Protein 1S3Z (pdb70)

Sequence (292 aa):
SHMDIRQMNKTHLEHWRGLRKQLWPGHPDDAHLADGEEILQADHLASFIAMADGVAIGFADASIRHDYVNGCDSSPVVFLEGIFVLPSFRQRGVAKQLIAAVQRWGTNKGCREMASDTSPENTISQKVHQALGFEETERVIFYRKRCMDIRQMNKTHLEHWRGLRKQLWPGHPDDAHLADGEEILQADHLASFIAMADGVAIGFADASIRHDYVNGCDSSPVVFLEGIFVLPSFRQRGVAKQLIAAVQRWGTNKGCREMASDTSPENTISQKVHQALGFEETERVIFYRKRC

Organism: Salmonella enteritidis (NCBI:txid149539)

CATH classification: 3.40.630.30

Solvent-accessible surface area: 15128 Å² total; per-residue (Å²): 120,141,32,49,33,102,99,10,72,131,107,19,1,107,67,0,50,38,6,19,74,95,48,86,103,81,67,85,96,116,26,1,89,58,33,0,74,106,18,52,170,39,94,72,49,2,1,9,0,0,15,14,124,59,84,15,8,0,0,0,7,2,6,6,10,111,18,106,4,4,18,12,124,24,65,27,2,0,1,5,45,10,44,24,13,40,89,92,56,116,190,156,36,6,21,131,80,0,6,45,3,0,46,144,26,0,60,119,95,48,6,148,5,0,0,3,32,15,42,50,154,71,77,119,20,26,129,52,7,93,86,30,41,3,125,69,52,56,100,11,0,2,1,38,54,164,57,112,64,42,111,97,10,63,161,108,16,32,120,101,0,42,29,7,20,70,96,47,82,112,76,66,82,88,109,24,0,104,58,26,1,128,97,17,71,154,22,117,77,30,2,2,12,0,0,18,20,147,51,76,9,4,0,0,0,6,3,6,6,8,112,35,108,5,7,22,15,122,38,73,34,2,0,1,5,45,12,40,25,13,44,87,103,57,112,188,180,34,5,24,134,83,0,7,31,7,0,34,136,25,0,64,134,76,49,5,184,3,0,0,2,33,15,45,56,151,68,80,126,19,29,132,51,9,95,86,34,44,4,134,73,47,62,110,10,0,2,1,31,60,169,67

InterPro domains:
  IPR000182 GNAT domain [PF00583] (16-132)
  IPR000182 GNAT domain [PS51186] (1-145)
  IPR016181 Acyl-CoA N-acyltransferase [SSF55729] (1-142)
  IPR024170 Aminoglycoside N6-acetyltransferase [PIRSF000452] (2-144)
  IPR050832 Bacterial Acetyltransferase [PTHR43877] (2-138)

B-factor: mean 22.25, std 10.42, range [4.53, 83.53]

Secondary structure (DSSP, 8-state):
--EEEEE--GGGHHHHHHHHHHHSTTS-HHHHHHHHHHHHH-SSEEEEEEEETTEEEEEEEEEEE-S--TT-SSSSEEEEEEEEE-GGG-SSSHHHHHHHHHHHHHHHTT-SEEEEEE-TT-HHHHHHHHHTT-EEEEEEEEEEEE-/-EEEE--GGGHHHHHHHHHHH-TTS-HHHHHHHHHHHHH-TTEEEEEEEETTEEEEEEEEEEE-S--TT--SSSEEEEEEEEE-GGG-SSSHHHHHHHHHHHHHHHTT-SEEEEEE-TT-HHHHHHHHHTT-EEEEEEEEEEEE-

Radius of gyration: 20.78 Å; Cα contacts (8 Å, |Δi|>4): 557; chains: 2; bounding box: 46×48×54 Å

Structure (mmCIF, N/CA/C/O backbone):
data_1S3Z
#
_entry.id   1S3Z
#
_cell.length_a   84.989
_cell.length_b   44.688
_cell.length_c   87.974
_cell.angle_alpha   90.00
_cell.angle_beta   93.86
_cell.angle_gamma   90.00
#
_symmetry.space_group_name_H-M   'C 1 2 1'
#
loop_
_entity.id
_entity.type
_entity.pdbx_description
1 polymer "aminoglycoside 6'-N-acetyltransferase"
2 non-polymer 'NICKEL (II) ION'
3 non-polymer 'SULFATE ION'
4 non-polymer 'COENZYME A'
5 non-polymer RIBOSTAMYCIN
6 water water
#
loop_
_atom_site.group_PDB
_atom_site.id
_atom_site.type_symbol
_atom_site.label_atom_id
_atom_site.label_alt_id
_atom_site.label_comp_id
_atom_site.label_asym_id
_atom_site.label_entity_id
_atom_site.label_s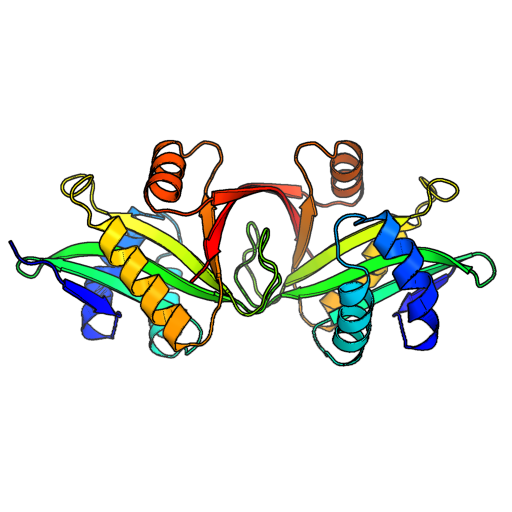eq_id
_atom_site.pdbx_PDB_ins_code
_atom_site.Cartn_x
_atom_site.Cartn_y
_atom_site.Cartn_z
_atom_site.occupancy
_atom_site.B_iso_or_equiv
_atom_site.auth_seq_id
_atom_site.auth_comp_id
_atom_site.auth_asym_id
_atom_site.auth_atom_id
_atom_site.pdbx_PDB_model_num
ATOM 1 N N . SER A 1 19 ? 7.204 -26.686 -2.167 1.00 28.45 -1 SER A N 1
ATOM 2 C CA . SER A 1 19 ? 7.162 -25.689 -3.276 1.00 26.62 -1 SER A CA 1
ATOM 3 C C . SER A 1 19 ? 8.332 -24.731 -3.061 1.00 23.85 -1 SER A C 1
ATOM 4 O O . SER A 1 19 ? 8.706 -24.454 -1.915 1.00 25.34 -1 SER A O 1
ATOM 7 N N . HIS A 1 20 ? 8.879 -24.206 -4.157 1.00 20.79 0 HIS A N 1
ATOM 8 C CA . HIS A 1 20 ? 10.073 -23.351 -4.122 1.00 15.30 0 HIS A CA 1
ATOM 9 C C . HIS A 1 20 ? 9.869 -21.955 -3.496 1.00 14.90 0 HIS A C 1
ATOM 10 O O . HIS A 1 20 ? 8.952 -21.203 -3.863 1.00 13.57 0 HIS A O 1
ATOM 17 N N . MET A 1 21 ? 10.732 -21.575 -2.579 1.00 13.60 1 MET A N 1
ATOM 18 C CA . MET A 1 21 ? 10.577 -20.246 -1.994 1.00 14.20 1 MET A CA 1
ATOM 19 C C . MET A 1 21 ? 11.765 -19.375 -2.396 1.00 15.41 1 MET A C 1
ATOM 20 O O . MET A 1 21 ? 12.887 -19.889 -2.570 1.00 15.14 1 MET A O 1
ATOM 25 N N . ASP A 1 22 ? 11.503 -18.091 -2.611 1.00 12.47 2 ASP A N 1
ATOM 26 C CA . ASP A 1 22 ? 12.534 -17.132 -2.865 1.00 12.53 2 ASP A CA 1
ATOM 27 C C . ASP A 1 22 ? 12.501 -15.994 -1.821 1.00 13.91 2 ASP A C 1
ATOM 28 O O . ASP A 1 22 ? 11.417 -15.602 -1.372 1.00 12.08 2 ASP A O 1
ATOM 33 N N . ILE A 1 23 ? 13.694 -15.516 -1.427 1.00 12.45 3 ILE A N 1
ATOM 34 C CA . ILE A 1 23 ? 13.816 -14.359 -0.563 1.00 12.18 3 ILE A CA 1
ATOM 35 C C . ILE A 1 23 ? 14.203 -13.213 -1.560 1.00 14.03 3 ILE A C 1
ATOM 36 O O . ILE A 1 23 ? 15.281 -13.226 -2.153 1.00 15.20 3 ILE A O 1
ATOM 41 N N . ARG A 1 24 ? 13.340 -12.229 -1.749 1.00 13.63 4 ARG A N 1
ATOM 42 C CA . ARG A 1 24 ? 13.634 -11.142 -2.660 1.00 17.70 4 ARG A CA 1
ATOM 43 C C . ARG A 1 24 ? 13.939 -9.881 -1.838 1.00 18.29 4 ARG A C 1
ATOM 44 O O . ARG A 1 24 ? 13.250 -9.570 -0.847 1.00 15.77 4 ARG A O 1
ATOM 52 N N . GLN A 1 25 ? 14.972 -9.155 -2.233 1.00 17.90 5 GLN A N 1
ATOM 53 C CA . GLN A 1 25 ? 15.260 -7.936 -1.513 1.00 17.37 5 GLN A CA 1
ATOM 54 C C . GLN A 1 25 ? 14.117 -7.061 -1.978 1.00 17.53 5 GLN A C 1
ATOM 55 O O . GLN A 1 25 ? 13.710 -7.064 -3.154 1.00 18.06 5 GLN A O 1
ATOM 61 N N . MET A 1 26 ? 13.539 -6.331 -1.056 1.00 16.10 6 MET A N 1
ATOM 62 C CA . MET A 1 26 ? 12.387 -5.552 -1.436 1.00 18.22 6 MET A CA 1
ATOM 63 C C . MET A 1 26 ? 12.630 -4.384 -2.379 1.00 19.68 6 MET A C 1
ATOM 64 O O . MET A 1 26 ? 13.498 -3.554 -2.117 1.00 19.27 6 MET A O 1
ATOM 69 N N . ASN A 1 27 ? 11.886 -4.329 -3.480 1.00 20.31 7 ASN A N 1
ATOM 70 C CA . ASN A 1 27 ? 11.992 -3.165 -4.346 1.00 22.46 7 ASN A CA 1
ATOM 71 C C . ASN A 1 27 ? 10.525 -2.689 -4.477 1.00 22.49 7 ASN A C 1
ATOM 72 O O . ASN A 1 27 ? 9.616 -3.275 -3.864 1.00 20.01 7 ASN A O 1
ATOM 77 N N . LYS A 1 28 ? 10.310 -1.621 -5.234 1.00 21.93 8 LYS A N 1
ATOM 78 C CA . LYS A 1 28 ? 9.000 -1.049 -5.407 1.00 23.70 8 LYS A CA 1
ATOM 79 C C . LYS A 1 28 ? 7.928 -2.098 -5.715 1.00 22.71 8 LYS A C 1
ATOM 80 O O . LYS A 1 28 ? 6.812 -2.003 -5.235 1.00 20.88 8 LYS A O 1
ATOM 86 N N . THR A 1 29 ? 8.260 -3.106 -6.509 1.00 22.57 9 THR A N 1
ATOM 87 C CA . THR A 1 29 ? 7.257 -4.086 -6.829 1.00 23.49 9 THR A CA 1
ATOM 88 C C . THR A 1 29 ? 6.757 -4.923 -5.629 1.00 22.18 9 THR A C 1
ATOM 89 O O . THR A 1 29 ? 5.690 -5.537 -5.706 1.00 22.36 9 THR A O 1
ATOM 93 N N . HIS A 1 30 ? 7.495 -4.948 -4.532 1.00 18.68 10 HIS A N 1
ATOM 94 C CA . HIS A 1 30 ? 7.048 -5.734 -3.389 1.00 18.38 10 HIS A CA 1
ATOM 95 C C . HIS A 1 30 ? 6.536 -4.891 -2.257 1.00 16.26 10 HIS A C 1
ATOM 96 O O . HIS A 1 30 ? 6.275 -5.446 -1.171 1.00 13.05 10 HIS A O 1
ATOM 103 N N . LEU A 1 31 ? 6.434 -3.566 -2.452 1.00 14.84 11 LEU A N 1
ATOM 104 C CA . LEU A 1 31 ? 5.961 -2.713 -1.346 1.00 15.06 11 LEU A CA 1
ATOM 105 C C . LEU A 1 31 ? 4.657 -3.129 -0.677 1.00 15.68 11 LEU A C 1
ATOM 106 O O . LEU A 1 31 ? 4.540 -3.026 0.561 1.00 14.48 11 LEU A O 1
ATOM 111 N N . GLU A 1 32 ? 3.649 -3.503 -1.480 1.00 13.39 12 GLU A N 1
ATOM 112 C CA . GLU A 1 32 ? 2.369 -3.927 -0.880 1.00 14.74 12 GLU A CA 1
ATOM 113 C C . GLU A 1 32 ? 2.532 -5.278 -0.165 1.00 13.70 12 GLU A C 1
ATOM 114 O O . GLU A 1 32 ? 1.918 -5.481 0.867 1.00 14.75 12 GLU A O 1
ATOM 120 N N . HIS A 1 33 ? 3.305 -6.202 -0.721 1.00 11.25 13 HIS A N 1
ATOM 121 C CA . HIS A 1 33 ? 3.508 -7.445 0.011 1.00 12.69 13 HIS A CA 1
ATOM 122 C C . HIS A 1 33 ? 4.122 -7.118 1.375 1.00 12.31 13 HIS A C 1
ATOM 123 O O . HIS A 1 33 ? 3.711 -7.653 2.399 1.00 11.33 13 HIS A O 1
ATOM 130 N N . TRP A 1 34 ? 5.143 -6.253 1.375 1.00 12.57 14 TRP A N 1
ATOM 131 C CA . TRP A 1 34 ? 5.865 -5.885 2.621 1.00 11.54 14 TRP A CA 1
ATOM 132 C C . TRP A 1 34 ? 4.958 -5.214 3.683 1.00 11.59 14 TRP A C 1
ATOM 133 O O . TRP A 1 34 ? 4.841 -5.665 4.871 1.00 13.32 14 TRP A O 1
ATOM 144 N N . ARG A 1 35 ? 4.301 -4.157 3.266 1.00 11.57 15 ARG A N 1
ATOM 145 C CA . ARG A 1 35 ? 3.430 -3.410 4.166 1.00 13.64 15 ARG A CA 1
ATOM 146 C C . ARG A 1 35 ? 2.314 -4.327 4.747 1.00 12.60 15 ARG A C 1
ATOM 147 O O . ARG A 1 35 ? 1.966 -4.224 5.915 1.00 12.21 15 ARG A O 1
ATOM 155 N N . GLY A 1 36 ? 1.760 -5.198 3.915 1.00 12.33 16 GLY A N 1
ATOM 156 C CA . GLY A 1 36 ? 0.701 -6.100 4.376 1.00 13.32 16 GLY A CA 1
ATOM 157 C C . GLY A 1 36 ? 1.223 -6.989 5.499 1.00 14.04 16 GLY A C 1
ATOM 158 O O . GLY A 1 36 ? 0.504 -7.269 6.474 1.00 13.82 16 GLY A O 1
ATOM 159 N N . LEU A 1 37 ? 2.493 -7.424 5.405 1.00 12.76 17 LEU A N 1
ATOM 160 C CA . LEU A 1 37 ? 3.038 -8.270 6.452 1.00 11.53 17 LEU A CA 1
ATOM 161 C C . LEU A 1 37 ? 3.499 -7.468 7.668 1.00 12.54 17 LEU A C 1
ATOM 162 O O . LEU A 1 37 ? 3.341 -7.879 8.835 1.00 12.04 17 LEU A O 1
ATOM 167 N N . ARG A 1 38 ? 4.106 -6.333 7.391 1.00 12.56 18 ARG A N 1
ATOM 168 C CA . ARG A 1 38 ? 4.636 -5.495 8.452 1.00 13.27 18 ARG A CA 1
ATOM 169 C C . ARG A 1 38 ? 3.556 -5.052 9.452 1.00 15.25 18 ARG A C 1
ATOM 170 O O . ARG A 1 38 ? 3.783 -4.972 10.665 1.00 13.40 18 ARG A O 1
ATOM 178 N N . LYS A 1 39 ? 2.377 -4.757 8.937 1.00 15.86 19 LYS A N 1
ATOM 179 C CA . LYS A 1 39 ? 1.292 -4.349 9.816 1.00 18.21 19 LYS A CA 1
ATOM 180 C C . LYS A 1 39 ? 0.859 -5.517 10.698 1.00 18.48 19 LYS A C 1
ATOM 181 O O . LYS A 1 39 ? 0.238 -5.303 11.752 1.00 19.85 19 LYS A O 1
ATOM 187 N N . GLN A 1 40 ? 1.137 -6.750 10.277 1.00 16.17 20 GLN A N 1
ATOM 188 C CA . GLN A 1 40 ? 0.805 -7.868 11.138 1.00 17.73 20 GLN A CA 1
ATOM 189 C C . GLN A 1 40 ? 1.882 -8.075 12.226 1.00 19.51 20 GLN A C 1
ATOM 190 O O . GLN A 1 40 ? 1.593 -8.586 13.325 1.00 20.63 20 GLN A O 1
ATOM 196 N N . LEU A 1 41 ? 3.133 -7.700 11.955 1.00 18.19 21 LEU A N 1
ATOM 197 C CA . LEU A 1 41 ? 4.166 -7.818 12.987 1.00 17.88 21 LEU A CA 1
ATOM 198 C C . LEU A 1 41 ? 4.039 -6.690 14.029 1.00 19.13 21 LEU A C 1
ATOM 199 O O . LEU A 1 41 ? 4.170 -6.953 15.226 1.00 18.63 21 LEU A O 1
ATOM 204 N N . TRP A 1 42 ? 3.791 -5.463 13.565 1.00 19.44 22 TRP A N 1
ATOM 205 C CA . TRP A 1 42 ? 3.725 -4.265 14.413 1.00 22.15 22 TRP A CA 1
ATOM 206 C C . TRP A 1 42 ? 2.404 -3.504 14.213 1.00 25.42 22 TRP A C 1
ATOM 207 O O . TRP A 1 42 ? 2.374 -2.462 13.562 1.00 26.46 22 TRP A O 1
ATOM 218 N N . PRO A 1 43 ? 1.294 -4.020 14.760 1.00 28.36 23 PRO A N 1
ATOM 219 C CA . PRO A 1 43 ? 0.029 -3.278 14.559 1.00 30.46 23 PRO A CA 1
ATOM 220 C C . PRO A 1 43 ? 0.123 -1.839 15.128 1.00 33.11 23 PRO A C 1
ATOM 221 O O . PRO A 1 43 ? 1.002 -1.515 15.930 1.00 31.36 23 PRO A O 1
ATOM 225 N N . GLY A 1 44 ? -0.767 -0.951 14.720 1.00 36.82 24 GLY A N 1
ATOM 226 C CA . GLY A 1 44 ? -0.669 0.386 15.289 1.00 42.32 24 GLY A CA 1
ATOM 227 C C . GLY A 1 44 ? 0.692 1.099 15.162 1.00 46.17 24 GLY A C 1
ATOM 228 O O . GLY A 1 44 ? 0.957 2.086 15.872 1.00 46.36 24 GLY A O 1
ATOM 229 N N . HIS A 1 45 ? 1.611 0.562 14.354 1.00 48.11 25 HIS A N 1
ATOM 230 C CA . HIS A 1 45 ? 2.819 1.326 14.067 1.00 49.89 25 HIS A CA 1
ATOM 231 C C . HIS A 1 45 ? 1.959 2.132 13.054 1.00 51.42 25 HIS A C 1
ATOM 232 O O . HIS A 1 45 ? 1.213 1.544 12.270 1.00 52.00 25 HIS A O 1
ATOM 239 N N . PRO A 1 46 ? 2.001 3.466 13.087 1.00 53.48 26 PRO A N 1
ATOM 240 C CA . PRO A 1 46 ? 1.163 4.236 12.140 1.00 54.75 26 PRO A CA 1
ATOM 241 C C . PRO A 1 46 ? 1.224 3.915 10.637 1.00 55.43 26 PRO A C 1
ATOM 242 O O . PRO A 1 46 ? 2.289 3.704 10.070 1.00 55.02 26 PRO A O 1
ATOM 246 N N . ASP A 1 47 ? 0.060 3.902 10.003 1.00 55.99 27 ASP A N 1
ATOM 247 C CA . ASP A 1 47 ? -0.035 3.620 8.581 1.00 57.05 27 ASP A CA 1
ATOM 248 C C . ASP A 1 47 ? 0.877 4.543 7.763 1.00 56.92 27 ASP A C 1
ATOM 249 O O . ASP A 1 47 ? 1.604 4.092 6.851 1.00 57.90 27 ASP A O 1
ATOM 254 N N . ASP A 1 48 ? 0.823 5.834 8.068 1.00 55.19 28 ASP A N 1
ATOM 255 C CA . ASP A 1 48 ? 1.660 6.814 7.378 1.00 53.96 28 ASP A CA 1
ATOM 256 C C . ASP A 1 48 ? 3.140 6.471 7.525 1.00 51.48 28 ASP A C 1
ATOM 257 O O . ASP A 1 48 ? 3.960 6.793 6.648 1.00 50.63 28 ASP A O 1
ATOM 262 N N . ALA A 1 49 ? 3.470 5.848 8.655 1.00 48.07 29 ALA A N 1
ATOM 263 C CA . ALA A 1 49 ? 4.842 5.469 8.946 1.00 44.99 29 ALA A CA 1
ATOM 264 C C . ALA A 1 49 ? 5.303 4.365 7.993 1.00 42.34 29 ALA A C 1
ATOM 265 O O . ALA A 1 49 ? 6.383 4.475 7.413 1.00 40.53 29 ALA A O 1
ATOM 267 N N . HIS A 1 50 ? 4.485 3.323 7.809 1.00 39.85 30 HIS A N 1
ATOM 268 C CA . HIS A 1 50 ? 4.856 2.225 6.892 1.00 37.59 30 HIS A CA 1
ATOM 269 C C . HIS A 1 50 ? 5.166 2.778 5.500 1.00 36.41 30 HIS A C 1
ATOM 270 O O . HIS A 1 50 ? 6.147 2.407 4.854 1.00 35.48 30 HIS A O 1
ATOM 277 N N . LEU A 1 51 ? 4.303 3.674 5.045 1.00 35.90 31 LEU A N 1
ATOM 278 C CA . LEU A 1 51 ? 4.446 4.271 3.736 1.00 35.33 31 LEU A CA 1
ATOM 279 C C . LEU A 1 51 ? 5.803 4.984 3.555 1.00 32.60 31 LEU A C 1
ATOM 280 O O . LEU A 1 51 ? 6.540 4.739 2.592 1.00 30.41 31 LEU A O 1
ATOM 285 N N . ALA A 1 52 ? 6.078 5.888 4.484 1.00 31.50 32 ALA A N 1
ATOM 286 C CA . ALA A 1 52 ? 7.315 6.670 4.515 1.00 30.17 32 ALA A CA 1
ATOM 287 C C . ALA A 1 52 ? 8.517 5.698 4.645 1.00 28.41 32 ALA A C 1
ATOM 288 O O . ALA A 1 52 ? 9.484 5.810 3.894 1.00 27.24 32 ALA A O 1
ATOM 290 N N . ASP A 1 53 ? 8.427 4.762 5.601 1.00 26.67 33 ASP A N 1
ATOM 291 C CA . ASP A 1 53 ? 9.462 3.717 5.827 1.00 24.85 33 ASP A CA 1
ATOM 292 C C . ASP A 1 53 ? 9.760 2.946 4.556 1.00 23.20 33 ASP A C 1
ATOM 293 O O . ASP A 1 53 ? 10.912 2.705 4.230 1.00 22.19 33 ASP A O 1
ATOM 298 N N . GLY A 1 54 ? 8.703 2.554 3.841 1.00 21.66 34 GLY A N 1
ATOM 299 C CA . GLY A 1 54 ? 8.901 1.837 2.603 1.00 23.36 34 GLY A CA 1
ATOM 300 C C . GLY A 1 54 ? 9.719 2.677 1.643 1.00 24.56 34 GLY A C 1
ATOM 301 O O . GLY A 1 54 ? 10.678 2.186 1.004 1.00 23.29 34 GLY A O 1
ATOM 302 N N . GLU A 1 55 ? 9.358 3.963 1.540 1.00 26.53 35 GLU A N 1
ATOM 303 C CA . GLU A 1 55 ? 10.057 4.839 0.592 1.00 27.87 35 GLU A CA 1
ATOM 304 C C . GLU A 1 55 ? 11.504 5.077 1.007 1.00 26.28 35 GLU A C 1
ATOM 305 O O . GLU A 1 55 ? 12.425 5.055 0.160 1.00 24.11 35 GLU A O 1
ATOM 311 N N . GLU A 1 56 ? 11.697 5.297 2.309 1.00 24.28 36 GLU A N 1
ATOM 312 C CA . GLU A 1 56 ? 13.021 5.490 2.818 1.00 24.65 36 GLU A CA 1
ATOM 313 C C . GLU A 1 56 ? 13.855 4.257 2.503 1.00 22.63 36 GLU A C 1
ATOM 314 O O . GLU A 1 56 ? 14.978 4.370 1.990 1.00 21.49 36 GLU A O 1
ATOM 320 N N . ILE A 1 57 ? 13.295 3.069 2.753 1.00 21.00 37 ILE A N 1
ATOM 321 C CA . ILE A 1 57 ? 14.080 1.882 2.534 1.00 19.01 37 ILE A CA 1
ATOM 322 C C . ILE A 1 57 ? 14.479 1.725 1.070 1.00 19.24 37 ILE A C 1
ATOM 323 O O . ILE A 1 57 ? 15.627 1.410 0.767 1.00 21.15 37 ILE A O 1
ATOM 328 N N . LEU A 1 58 ? 13.568 2.000 0.167 1.00 17.88 38 LEU A N 1
ATOM 329 C CA . LEU A 1 58 ? 13.868 1.848 -1.245 1.00 22.06 38 LEU A CA 1
ATOM 330 C C . LEU A 1 58 ? 15.013 2.748 -1.713 1.00 24.35 38 LEU A C 1
ATOM 331 O O . LEU A 1 58 ? 15.659 2.445 -2.710 1.00 26.63 38 LEU A O 1
ATOM 336 N N . GLN A 1 59 ? 15.282 3.832 -0.998 1.00 25.13 39 GLN A N 1
ATOM 337 C CA . GLN A 1 59 ? 16.364 4.726 -1.412 1.00 26.32 39 GLN A CA 1
ATOM 338 C C . GLN A 1 59 ? 17.677 4.683 -0.614 1.00 25.16 39 GLN A C 1
ATOM 339 O O . GLN A 1 59 ? 18.674 5.341 -0.977 1.00 23.20 39 GLN A O 1
ATOM 345 N N . ALA A 1 60 ? 17.660 3.892 0.450 1.00 23.67 40 ALA A N 1
ATOM 346 C CA . ALA A 1 60 ? 18.763 3.768 1.386 1.00 20.77 40 ALA A CA 1
ATOM 347 C C . ALA A 1 60 ? 19.909 2.866 0.986 1.00 19.40 40 ALA A C 1
ATOM 348 O O . ALA A 1 60 ? 19.737 1.968 0.179 1.00 17.23 40 ALA A O 1
ATOM 350 N N . ASP A 1 61 ? 21.091 3.120 1.562 1.00 16.45 41 ASP A N 1
ATOM 351 C CA . ASP A 1 61 ? 22.145 2.177 1.332 1.00 16.41 41 ASP A CA 1
ATOM 352 C C . ASP A 1 61 ? 22.434 1.496 2.665 1.00 11.94 41 ASP A C 1
ATOM 353 O O . ASP A 1 61 ? 23.185 0.537 2.681 1.00 14.58 41 ASP A O 1
ATOM 358 N N . HIS A 1 62 ? 21.855 1.992 3.768 1.00 12.07 42 HIS A N 1
ATOM 359 C CA . HIS A 1 62 ? 22.022 1.351 5.085 1.00 11.43 42 HIS A CA 1
ATOM 360 C C . HIS A 1 62 ? 20.750 0.652 5.622 1.00 11.55 42 HIS A C 1
ATOM 361 O O . HIS A 1 62 ? 20.712 0.297 6.806 1.00 9.57 42 HIS A O 1
ATOM 368 N N . LEU A 1 63 ? 19.755 0.503 4.755 1.00 11.51 43 LEU A N 1
ATOM 369 C CA . LEU A 1 63 ? 18.508 -0.196 5.097 1.00 12.05 43 LEU A CA 1
ATOM 370 C C . LEU A 1 63 ? 18.177 -1.138 3.966 1.00 12.09 43 LEU A C 1
ATOM 371 O O . LEU A 1 63 ? 18.358 -0.767 2.801 1.00 10.91 43 LEU A O 1
ATOM 376 N N . ALA A 1 64 ? 17.670 -2.344 4.281 1.00 10.39 44 ALA A N 1
ATOM 377 C CA . ALA A 1 64 ? 17.203 -3.245 3.227 1.00 8.89 44 ALA A CA 1
ATOM 378 C C . ALA A 1 64 ? 16.164 -4.183 3.882 1.00 9.97 44 ALA A C 1
ATOM 379 O O . ALA A 1 64 ? 16.256 -4.485 5.073 1.00 9.13 44 ALA A O 1
ATOM 381 N N . SER A 1 65 ? 15.168 -4.598 3.110 1.00 10.12 45 SER A N 1
ATOM 382 C CA . SER A 1 65 ? 14.158 -5.519 3.634 1.00 9.92 45 SER A CA 1
ATOM 383 C C . SER A 1 65 ? 14.079 -6.639 2.653 1.00 10.05 45 SER A C 1
ATOM 384 O O . SER A 1 65 ? 14.384 -6.463 1.448 1.00 10.88 45 SER A O 1
ATOM 387 N N . PHE A 1 66 ? 13.642 -7.784 3.177 1.00 9.08 46 PHE A N 1
ATOM 388 C CA . PHE A 1 66 ? 13.614 -8.989 2.390 1.00 8.14 46 PHE A CA 1
ATOM 389 C C . PHE A 1 66 ? 12.253 -9.692 2.584 1.00 8.45 46 PHE A C 1
ATOM 390 O O . PHE A 1 66 ? 11.768 -9.836 3.750 1.00 7.10 46 PHE A O 1
ATOM 398 N N . ILE A 1 67 ? 11.697 -10.144 1.469 1.00 6.87 47 ILE A N 1
ATOM 399 C CA . ILE A 1 67 ? 10.369 -10.786 1.431 1.00 8.99 47 ILE A CA 1
ATOM 400 C C . ILE A 1 67 ? 10.447 -12.254 0.999 1.00 9.02 47 ILE A C 1
ATOM 401 O O . ILE A 1 67 ? 10.981 -12.570 -0.131 1.00 11.41 47 ILE A O 1
ATOM 406 N N . ALA A 1 68 ? 9.911 -13.162 1.823 1.00 9.66 48 ALA A N 1
ATOM 407 C CA . ALA A 1 68 ? 9.891 -14.575 1.452 1.00 7.50 48 ALA A CA 1
ATOM 408 C C . ALA A 1 68 ? 8.648 -14.776 0.536 1.00 11.88 48 ALA A C 1
ATOM 409 O O . ALA A 1 68 ? 7.501 -14.509 0.959 1.00 10.95 48 ALA A O 1
ATOM 411 N N . MET A 1 69 ? 8.865 -15.261 -0.694 1.00 9.18 49 MET A N 1
ATOM 412 C CA . MET A 1 69 ? 7.765 -15.447 -1.673 1.00 10.96 49 MET A CA 1
ATOM 413 C C . MET A 1 69 ? 7.725 -16.915 -2.090 1.00 11.93 49 MET A C 1
ATOM 414 O O . MET A 1 69 ? 8.787 -17.536 -2.263 1.00 10.30 49 MET A O 1
ATOM 419 N N . ALA A 1 70 ? 6.526 -17.457 -2.258 1.00 10.75 50 ALA A N 1
ATOM 420 C CA . ALA A 1 70 ? 6.348 -18.862 -2.742 1.00 11.12 50 ALA A CA 1
ATOM 421 C C . ALA A 1 70 ? 5.007 -18.886 -3.461 1.00 13.04 50 ALA A C 1
ATOM 422 O O . ALA A 1 70 ? 4.016 -18.323 -2.943 1.00 14.13 50 ALA A O 1
ATOM 424 N N . ASP A 1 71 ? 4.961 -19.476 -4.650 1.00 12.97 51 ASP A N 1
ATOM 425 C CA . ASP A 1 71 ? 3.721 -19.558 -5.401 1.00 15.26 51 ASP A CA 1
ATOM 426 C C . ASP A 1 71 ? 3.054 -18.209 -5.583 1.00 15.13 51 ASP A C 1
ATOM 427 O O . ASP A 1 71 ? 1.812 -18.118 -5.672 1.00 13.67 51 ASP A O 1
ATOM 432 N N . GLY A 1 72 ? 3.876 -17.166 -5.643 1.00 11.93 52 GLY A N 1
ATOM 433 C CA . GLY A 1 72 ? 3.325 -15.829 -5.878 1.00 11.78 52 GLY A CA 1
ATOM 434 C C . GLY A 1 72 ? 2.832 -15.027 -4.660 1.00 10.73 52 GLY A C 1
ATOM 435 O O . GLY A 1 72 ? 2.446 -13.861 -4.814 1.00 10.90 52 GLY A O 1
ATOM 436 N N . VAL A 1 73 ? 2.832 -15.624 -3.471 1.00 10.83 53 VAL A N 1
ATOM 437 C CA . VAL A 1 73 ? 2.408 -14.879 -2.277 1.00 9.91 53 VAL A CA 1
ATOM 438 C C . VAL A 1 73 ? 3.561 -14.622 -1.369 1.00 11.20 53 VAL A C 1
ATOM 439 O O . VAL A 1 73 ? 4.552 -15.348 -1.399 1.00 10.97 53 VAL A O 1
ATOM 443 N N . ALA A 1 74 ? 3.442 -13.590 -0.549 1.00 10.46 54 ALA A N 1
ATOM 444 C CA . ALA A 1 74 ? 4.489 -13.253 0.401 1.00 9.57 54 ALA A CA 1
ATOM 445 C C . ALA A 1 74 ? 4.119 -13.925 1.757 1.00 9.88 54 ALA A C 1
ATOM 446 O O . ALA A 1 74 ? 3.043 -13.640 2.334 1.00 10.05 54 ALA A O 1
ATOM 448 N N . ILE A 1 75 ? 5.000 -14.789 2.285 1.00 7.59 55 ILE A N 1
ATOM 449 C CA . ILE A 1 75 ? 4.688 -15.493 3.488 1.00 8.11 55 ILE A CA 1
ATOM 450 C C . ILE A 1 75 ? 5.494 -15.026 4.694 1.00 8.42 55 ILE A C 1
ATOM 451 O O . ILE A 1 75 ? 5.299 -15.521 5.806 1.00 9.94 55 ILE A O 1
ATOM 456 N N . GLY A 1 76 ? 6.428 -14.089 4.464 1.00 9.12 56 GLY A N 1
ATOM 457 C CA . GLY A 1 76 ? 7.210 -13.590 5.590 1.00 7.79 56 GLY A CA 1
ATOM 458 C C . GLY A 1 76 ? 8.176 -12.458 5.186 1.00 7.35 56 GLY A C 1
ATOM 459 O O . GLY A 1 76 ? 8.336 -12.206 3.983 1.00 7.64 56 GLY A O 1
ATOM 460 N N . PHE A 1 77 ? 8.746 -11.743 6.173 1.00 6.88 57 PHE A N 1
ATOM 461 C CA . PHE A 1 77 ? 9.716 -10.704 5.823 1.00 5.62 57 PHE A CA 1
ATOM 462 C C . PHE A 1 77 ? 10.655 -10.400 6.974 1.00 7.39 57 PHE A C 1
ATOM 463 O O . PHE A 1 77 ? 10.435 -10.818 8.144 1.00 7.13 57 PHE A O 1
ATOM 471 N N . ALA A 1 78 ? 11.744 -9.715 6.617 1.00 8.70 58 ALA A N 1
ATOM 472 C CA . ALA A 1 78 ? 12.696 -9.236 7.589 1.00 8.11 58 ALA A CA 1
ATOM 473 C C . ALA A 1 78 ? 13.132 -7.850 7.147 1.00 8.77 58 ALA A C 1
ATOM 474 O O . ALA A 1 78 ? 13.296 -7.579 5.941 1.00 5.47 58 ALA A O 1
ATOM 476 N N . ASP A 1 79 ? 13.247 -6.961 8.134 1.00 9.17 59 ASP A N 1
ATOM 477 C CA . ASP A 1 79 ? 13.795 -5.625 7.919 1.00 9.55 59 ASP A CA 1
ATOM 478 C C . ASP A 1 79 ? 15.237 -5.681 8.479 1.00 10.07 59 ASP A C 1
ATOM 479 O O . ASP A 1 79 ? 15.428 -6.211 9.584 1.00 8.87 59 ASP A O 1
ATOM 484 N N . ALA A 1 80 ? 16.204 -5.062 7.778 1.00 7.13 60 ALA A N 1
ATOM 485 C CA . ALA A 1 80 ? 17.582 -5.077 8.269 1.00 9.21 60 ALA A CA 1
ATOM 486 C C . ALA A 1 80 ? 18.191 -3.692 8.104 1.00 8.96 60 ALA A C 1
ATOM 487 O O . ALA A 1 80 ? 17.689 -2.871 7.332 1.00 9.22 60 ALA A O 1
ATOM 489 N N . SER A 1 81 ? 19.255 -3.422 8.848 1.00 9.63 61 SER A N 1
ATOM 490 C CA . SER A 1 81 ? 19.965 -2.162 8.669 1.00 10.00 61 SER A CA 1
ATOM 491 C C . SER A 1 81 ? 21.478 -2.397 8.833 1.00 9.04 61 SER A C 1
ATOM 492 O O . SER A 1 81 ? 21.924 -3.472 9.263 1.00 7.84 61 SER A O 1
ATOM 495 N N . ILE A 1 82 ? 22.268 -1.381 8.481 1.00 9.34 62 ILE A N 1
ATOM 496 C CA . ILE A 1 82 ? 23.735 -1.444 8.676 1.00 9.21 62 ILE A CA 1
ATOM 497 C C . ILE A 1 82 ? 23.857 -0.295 9.707 1.00 9.64 62 ILE A C 1
ATOM 498 O O . ILE A 1 82 ? 23.569 0.891 9.412 1.00 8.34 62 ILE A O 1
ATOM 503 N N . ARG A 1 83 ? 24.261 -0.663 10.914 1.00 7.41 63 ARG A N 1
ATOM 504 C CA . ARG A 1 83 ? 24.299 0.291 11.981 1.00 8.16 63 ARG A CA 1
ATOM 505 C C . ARG A 1 83 ? 25.722 0.719 12.299 1.00 9.96 63 ARG A C 1
ATOM 506 O O . ARG A 1 83 ? 26.559 -0.145 12.495 1.00 9.60 63 ARG A O 1
ATOM 514 N N . HIS A 1 84 ? 25.956 2.040 12.342 1.00 9.80 64 HIS A N 1
ATOM 515 C CA . HIS A 1 84 ? 27.269 2.599 12.739 1.00 10.43 64 HIS A CA 1
ATOM 516 C C . HIS A 1 84 ? 27.201 2.982 14.243 1.00 9.65 64 HIS A C 1
ATOM 517 O O . HIS A 1 84 ? 28.231 3.147 14.898 1.00 8.78 64 HIS A O 1
ATOM 524 N N . ASP A 1 85 ? 26.001 3.176 14.794 1.00 9.56 65 ASP A N 1
ATOM 525 C CA . ASP A 1 85 ? 25.947 3.465 16.251 1.00 11.56 65 ASP A CA 1
ATOM 526 C C . ASP A 1 85 ? 26.489 2.206 17.004 1.00 12.84 65 ASP A C 1
ATOM 527 O O . ASP A 1 85 ? 26.469 1.085 16.466 1.00 11.87 65 ASP A O 1
ATOM 532 N N . TYR A 1 86 ? 26.920 2.389 18.247 1.00 11.83 66 TYR A N 1
ATOM 533 C CA . TYR A 1 86 ? 27.397 1.246 19.037 1.00 11.71 66 TYR A CA 1
ATOM 534 C C . TYR A 1 86 ? 26.232 0.276 19.070 1.00 12.93 66 TYR A C 1
ATOM 535 O O . TYR A 1 86 ? 25.085 0.709 19.320 1.00 12.20 66 TYR A O 1
ATOM 544 N N . VAL A 1 87 ? 26.508 -1.014 18.832 1.00 10.79 67 VAL A N 1
ATOM 545 C CA . VAL A 1 87 ? 25.459 -2.022 18.967 1.00 11.04 67 VAL A CA 1
ATOM 546 C C . VAL A 1 87 ? 25.799 -2.905 20.195 1.00 12.14 67 VAL A C 1
ATOM 547 O O . VAL A 1 87 ? 26.885 -3.505 20.272 1.00 12.30 67 VAL A O 1
ATOM 551 N N . ASN A 1 88 ? 24.872 -2.978 21.136 1.00 12.33 68 ASN A N 1
ATOM 552 C CA . ASN A 1 88 ? 25.086 -3.788 22.337 1.00 14.00 68 ASN A CA 1
ATOM 553 C C . ASN A 1 88 ? 25.618 -5.200 22.058 1.00 14.09 68 ASN A C 1
ATOM 554 O O . ASN A 1 88 ? 25.012 -5.936 21.281 1.00 15.05 68 ASN A O 1
ATOM 559 N N . GLY A 1 89 ? 26.739 -5.578 22.681 1.00 14.23 69 GLY A N 1
ATOM 560 C CA . GLY A 1 89 ? 27.259 -6.930 22.544 1.00 12.79 69 GLY A CA 1
ATOM 561 C C . GLY A 1 89 ? 28.272 -7.105 21.424 1.00 15.18 69 GLY A C 1
ATOM 562 O O . GLY A 1 89 ? 28.912 -8.130 21.383 1.00 15.46 69 GLY A O 1
ATOM 563 N N . CYS A 1 90 ? 28.447 -6.095 20.555 1.00 12.53 70 CYS A N 1
ATOM 564 C CA . CYS A 1 90 ? 29.340 -6.207 19.411 1.00 16.00 70 CYS A CA 1
ATOM 565 C C . CYS A 1 90 ? 30.664 -5.539 19.699 1.00 16.77 70 CYS A C 1
ATOM 566 O O . CYS A 1 90 ? 30.728 -4.630 20.523 1.00 18.06 70 CYS A O 1
ATOM 569 N N . ASP A 1 91 ? 31.680 -5.997 19.012 1.00 17.94 71 ASP A N 1
ATOM 570 C CA . ASP A 1 91 ? 33.025 -5.459 19.165 1.00 22.68 71 ASP A CA 1
ATOM 571 C C . ASP A 1 91 ? 33.510 -4.745 17.934 1.00 22.79 71 ASP A C 1
ATOM 572 O O . ASP A 1 91 ? 34.648 -4.277 17.951 1.00 25.34 71 ASP A O 1
ATOM 577 N N . SER A 1 92 ? 32.728 -4.714 16.850 1.00 20.36 72 SER A N 1
ATOM 578 C CA . SER A 1 92 ? 33.184 -4.054 15.617 1.00 19.80 72 SER A CA 1
ATOM 579 C C . SER A 1 92 ? 32.077 -3.160 15.090 1.00 19.64 72 SER A C 1
ATOM 580 O O . SER A 1 92 ? 30.973 -3.202 15.616 1.00 18.92 72 SER A O 1
ATOM 583 N N . SER A 1 93 ? 32.371 -2.396 14.033 1.00 19.04 73 SER A N 1
ATOM 584 C CA . SER A 1 93 ? 31.399 -1.471 13.446 1.00 18.35 73 SER A CA 1
ATOM 585 C C . SER A 1 93 ? 31.782 -1.281 11.990 1.00 17.68 73 SER A C 1
ATOM 586 O O . SER A 1 93 ? 32.965 -1.199 11.649 1.00 18.56 73 SER A O 1
ATOM 589 N N . PRO A 1 94 ? 30.790 -1.190 11.094 1.00 16.72 74 PRO A N 1
ATOM 590 C CA . PRO A 1 94 ? 29.342 -1.238 11.285 1.00 14.60 74 PRO A CA 1
ATOM 591 C C . PRO A 1 94 ? 28.888 -2.683 11.488 1.00 12.75 74 PRO A C 1
ATOM 592 O O . PRO A 1 94 ? 29.651 -3.651 11.262 1.00 12.63 74 PRO A O 1
ATOM 596 N N . VAL A 1 95 ? 27.640 -2.815 11.892 1.00 10.25 75 VAL A N 1
ATOM 597 C CA . VAL A 1 95 ? 27.056 -4.113 12.221 1.00 9.77 75 VAL A CA 1
ATOM 598 C C . VAL A 1 95 ? 25.764 -4.264 11.406 1.00 10.93 75 VAL A C 1
ATOM 599 O O . VAL A 1 95 ? 25.031 -3.272 11.217 1.00 9.08 75 VAL A O 1
ATOM 603 N N . VAL A 1 96 ? 25.510 -5.480 10.902 1.00 10.53 76 VAL A N 1
ATOM 604 C CA . VAL A 1 96 ? 24.243 -5.653 10.169 1.00 9.31 76 VAL A CA 1
ATOM 605 C C . VAL A 1 96 ? 23.261 -6.059 11.256 1.00 9.92 76 VAL A C 1
ATOM 606 O O . VAL A 1 96 ? 23.528 -6.995 12.070 1.00 9.61 76 VAL A O 1
ATOM 610 N N . PHE A 1 97 ? 22.127 -5.354 11.300 1.00 9.83 77 PHE A N 1
ATOM 611 C CA . PHE A 1 97 ? 21.175 -5.575 12.384 1.00 9.42 77 PHE A CA 1
ATOM 612 C C . PHE A 1 97 ? 19.780 -5.974 11.932 1.00 10.78 77 PHE A C 1
ATOM 613 O O . PHE A 1 97 ? 19.205 -5.391 10.968 1.00 8.21 77 PHE A O 1
ATOM 621 N N . LEU A 1 98 ? 19.272 -7.012 12.586 1.00 7.89 78 LEU A N 1
ATOM 622 C CA . LEU A 1 98 ? 17.949 -7.542 12.203 1.00 8.98 78 LEU A CA 1
ATOM 623 C C . LEU A 1 98 ? 16.922 -6.661 12.945 1.00 8.52 78 LEU A C 1
ATOM 624 O O . LEU A 1 98 ? 16.781 -6.785 14.139 1.00 8.81 78 LEU A O 1
ATOM 629 N N . GLU A 1 99 ? 16.279 -5.732 12.236 1.00 9.25 79 GLU A N 1
ATOM 630 C CA . GLU A 1 99 ? 15.327 -4.796 12.843 1.00 10.98 79 GLU A CA 1
ATOM 631 C C . GLU A 1 99 ? 13.918 -5.370 13.148 1.00 11.86 79 GLU A C 1
ATOM 632 O O . GLU A 1 99 ? 13.221 -4.848 14.021 1.00 11.07 79 GLU A O 1
ATOM 638 N N . GLY A 1 100 ? 13.539 -6.434 12.443 1.00 10.89 80 GLY A N 1
ATOM 639 C CA . GLY A 1 100 ? 12.264 -7.081 12.681 1.00 11.30 80 GLY A CA 1
ATOM 640 C C . GLY A 1 100 ? 12.164 -8.300 11.765 1.00 10.57 80 GLY A C 1
ATOM 641 O O . GLY A 1 100 ? 12.742 -8.282 10.650 1.00 12.22 80 GLY A O 1
ATOM 642 N N . ILE A 1 101 ? 11.429 -9.326 12.183 1.00 8.44 81 ILE A N 1
ATOM 643 C CA . ILE A 1 101 ? 11.241 -10.472 11.356 1.00 9.02 81 ILE A CA 1
ATOM 644 C C . ILE A 1 101 ? 9.897 -11.107 11.718 1.00 10.27 81 ILE A C 1
ATOM 645 O O . ILE A 1 101 ? 9.476 -11.115 12.896 1.00 11.31 81 ILE A O 1
ATOM 650 N N . PHE A 1 102 ? 9.211 -11.585 10.692 1.00 9.67 82 PHE A N 1
ATOM 651 C CA . PHE A 1 102 ? 7.875 -12.154 10.863 1.00 9.61 82 PHE A CA 1
ATOM 652 C C . PHE A 1 102 ? 7.553 -13.115 9.750 1.00 8.85 82 PHE A C 1
ATOM 653 O O . PHE A 1 102 ? 7.806 -12.848 8.549 1.00 9.20 82 PHE A O 1
ATOM 661 N N . VAL A 1 103 ? 6.974 -14.234 10.151 1.00 7.43 83 VAL A N 1
ATOM 662 C CA . VAL A 1 103 ? 6.552 -15.278 9.245 1.00 8.74 83 VAL A CA 1
ATOM 663 C C . VAL A 1 103 ? 5.091 -15.547 9.592 1.00 9.22 83 VAL A C 1
ATOM 664 O O . VAL A 1 103 ? 4.755 -15.633 10.778 1.00 11.27 83 VAL A O 1
ATOM 668 N N . LEU A 1 104 ? 4.232 -15.641 8.595 1.00 9.50 84 LEU A N 1
ATOM 669 C CA . LEU A 1 104 ? 2.795 -15.854 8.889 1.00 10.79 84 LEU A CA 1
ATOM 670 C C . LEU A 1 104 ? 2.620 -17.128 9.742 1.00 12.14 84 LEU A C 1
ATOM 671 O O . LEU A 1 104 ? 3.284 -18.132 9.522 1.00 8.53 84 LEU A O 1
ATOM 676 N N . PRO A 1 105 ? 1.649 -17.122 10.662 1.00 14.13 85 PRO A N 1
ATOM 677 C CA . PRO A 1 105 ? 1.463 -18.336 11.490 1.00 14.24 85 PRO A CA 1
ATOM 678 C C . PRO A 1 105 ? 1.455 -19.646 10.711 1.00 13.97 85 PRO A C 1
ATOM 679 O O . PRO A 1 105 ? 2.165 -20.557 11.100 1.00 15.35 85 PRO A O 1
ATOM 683 N N . SER A 1 106 ? 0.717 -19.734 9.597 1.00 13.56 86 SER A N 1
ATOM 684 C CA . SER A 1 106 ? 0.597 -20.999 8.885 1.00 14.76 86 SER A CA 1
ATOM 685 C C . SER A 1 106 ? 1.834 -21.513 8.211 1.00 17.13 86 SER A C 1
ATOM 686 O O . SER A 1 106 ? 1.838 -22.651 7.716 1.00 15.53 86 SER A O 1
ATOM 689 N N . PHE A 1 107 ? 2.861 -20.678 8.116 1.00 16.14 87 PHE A N 1
ATOM 690 C CA . PHE A 1 107 ? 4.062 -21.103 7.414 1.00 15.48 87 PHE A CA 1
ATOM 691 C C . PHE A 1 107 ? 5.267 -21.154 8.328 1.00 14.49 87 PHE A C 1
ATOM 692 O O . PHE A 1 107 ? 6.376 -21.177 7.850 1.00 13.87 87 PHE A O 1
ATOM 700 N N . ARG A 1 108 ? 5.045 -21.169 9.632 1.00 15.07 88 ARG A N 1
ATOM 701 C CA . ARG A 1 108 ? 6.148 -21.227 10.582 1.00 16.49 88 ARG A CA 1
ATOM 702 C C . ARG A 1 108 ? 6.731 -22.632 10.747 1.00 18.03 88 ARG A C 1
ATOM 703 O O . ARG A 1 108 ? 6.098 -23.652 10.399 1.00 16.16 88 ARG A O 1
ATOM 711 N N . GLN A 1 109 ? 7.956 -22.674 11.270 1.00 17.15 89 GLN A N 1
ATOM 712 C CA . GLN A 1 109 ? 8.695 -23.936 11.487 1.00 17.53 89 GLN A CA 1
ATOM 713 C C . GLN A 1 109 ? 8.931 -24.685 10.193 1.00 16.14 89 GLN A C 1
ATOM 714 O O . GLN A 1 109 ? 8.920 -25.918 10.140 1.00 14.56 89 GLN A O 1
ATOM 720 N N . ARG A 1 110 ? 9.130 -23.923 9.127 1.00 14.61 90 ARG A N 1
ATOM 721 C CA . ARG A 1 110 ? 9.413 -24.501 7.844 1.00 15.20 90 ARG A CA 1
ATOM 722 C C . ARG A 1 110 ? 10.747 -23.949 7.326 1.00 15.90 90 ARG A C 1
ATOM 723 O O . ARG A 1 110 ? 11.115 -24.211 6.182 1.00 16.36 90 ARG A O 1
ATOM 731 N N . GLY A 1 111 ? 11.457 -23.197 8.171 1.00 13.89 91 GLY A N 1
ATOM 732 C CA . GLY A 1 111 ? 12.745 -22.660 7.783 1.00 13.82 91 GLY A CA 1
ATOM 733 C C . GLY A 1 111 ? 12.681 -21.345 7.001 1.00 12.17 91 GLY A C 1
ATOM 734 O O . GLY A 1 111 ? 13.676 -20.928 6.397 1.00 11.84 91 GLY A O 1
ATOM 735 N N . VAL A 1 112 ? 11.527 -20.695 7.009 1.00 10.50 92 VAL A N 1
ATOM 736 C CA . VAL A 1 112 ? 11.406 -19.433 6.333 1.00 10.55 92 VAL A CA 1
ATOM 737 C C . VAL A 1 112 ? 12.307 -18.368 6.994 1.00 10.52 92 VAL A C 1
ATOM 738 O O . VAL A 1 112 ? 13.085 -17.685 6.295 1.00 10.30 92 VAL A O 1
ATOM 742 N N . ALA A 1 113 ? 12.205 -18.221 8.311 1.00 9.25 93 ALA A N 1
ATOM 743 C CA . ALA A 1 113 ? 13.046 -17.218 8.980 1.00 11.77 93 ALA A CA 1
ATOM 744 C C . ALA A 1 113 ? 14.566 -17.582 8.759 1.00 13.51 93 ALA A C 1
ATOM 745 O O . ALA A 1 113 ? 15.389 -16.714 8.467 1.00 11.00 93 ALA A O 1
ATOM 747 N N . LYS A 1 114 ? 14.907 -18.866 8.828 1.00 12.15 94 LYS A N 1
ATOM 748 C CA . LYS A 1 114 ? 16.304 -19.225 8.594 1.00 12.64 94 LYS A CA 1
ATOM 749 C C . LYS A 1 114 ? 16.774 -18.612 7.268 1.00 10.65 94 LYS A C 1
ATOM 750 O O . LYS A 1 114 ? 17.822 -17.989 7.206 1.00 10.30 94 LYS A O 1
ATOM 756 N N . GLN A 1 115 ? 16.010 -18.797 6.198 1.00 11.35 95 GLN A N 1
ATOM 757 C CA . GLN A 1 115 ? 16.382 -18.224 4.909 1.00 13.18 95 GLN A CA 1
ATOM 758 C C . GLN A 1 115 ? 16.355 -16.698 4.845 1.00 12.76 95 GLN A C 1
ATOM 759 O O . GLN A 1 115 ? 17.243 -16.056 4.237 1.00 10.95 95 GLN A O 1
ATOM 765 N N . LEU A 1 116 ? 15.355 -16.080 5.473 1.00 9.58 96 LEU A N 1
ATOM 766 C CA . LEU A 1 116 ? 15.333 -14.605 5.500 1.00 9.30 96 LEU A CA 1
ATOM 767 C C . LEU A 1 116 ? 16.623 -14.102 6.200 1.00 9.83 96 LEU A C 1
ATOM 768 O O . LEU A 1 116 ? 17.252 -13.147 5.785 1.00 8.32 96 LEU A O 1
ATOM 773 N N . ILE A 1 117 ? 16.941 -14.693 7.342 1.00 10.56 97 ILE A N 1
ATOM 774 C CA . ILE A 1 117 ? 18.141 -14.265 8.074 1.00 11.57 97 ILE A CA 1
ATOM 775 C C . ILE A 1 117 ? 19.463 -14.475 7.281 1.00 12.52 97 ILE A C 1
ATOM 776 O O . ILE A 1 117 ? 20.403 -13.647 7.356 1.00 12.61 97 ILE A O 1
ATOM 781 N N . ALA A 1 118 ? 19.533 -15.568 6.521 1.00 11.56 98 ALA A N 1
ATOM 782 C CA . ALA A 1 118 ? 20.706 -15.842 5.681 1.00 12.72 98 ALA A CA 1
ATOM 783 C C . ALA A 1 118 ? 20.820 -14.723 4.627 1.00 13.11 98 ALA A C 1
ATOM 784 O O . ALA A 1 118 ? 21.944 -14.328 4.260 1.00 13.00 98 ALA A O 1
ATOM 786 N N . ALA A 1 119 ? 19.665 -14.222 4.140 1.00 11.78 99 ALA A N 1
ATOM 787 C CA . ALA A 1 119 ? 19.647 -13.139 3.167 1.00 12.77 99 ALA A CA 1
ATOM 788 C C . ALA A 1 119 ? 20.177 -11.868 3.824 1.00 13.11 99 ALA A C 1
ATOM 789 O O . ALA A 1 119 ? 20.948 -11.112 3.201 1.00 14.64 99 ALA A O 1
ATOM 791 N N . VAL A 1 120 ? 19.732 -11.590 5.055 1.00 13.56 100 VAL A N 1
ATOM 792 C CA . VAL A 1 120 ? 20.197 -10.385 5.770 1.00 11.75 100 VAL A CA 1
ATOM 793 C C . VAL A 1 120 ? 21.724 -10.475 5.984 1.00 13.34 100 VAL A C 1
ATOM 794 O O . VAL A 1 120 ? 22.485 -9.514 5.747 1.00 12.63 100 VAL A O 1
ATOM 798 N N . GLN A 1 121 ? 22.163 -11.649 6.410 1.00 13.74 101 GLN A N 1
AT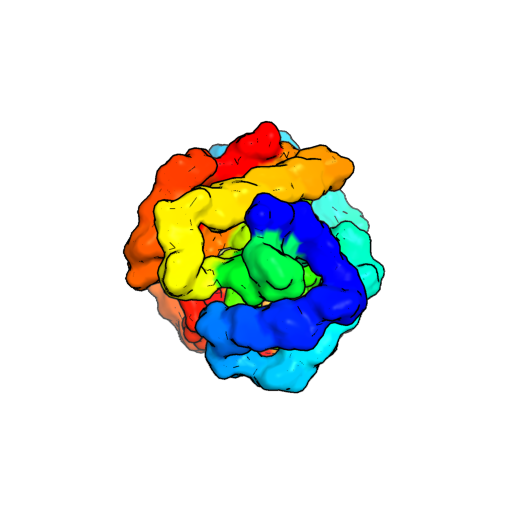OM 799 C CA . GLN A 1 121 ? 23.586 -11.885 6.673 1.00 15.22 101 GLN A CA 1
ATOM 800 C C . GLN A 1 121 ? 24.416 -11.667 5.390 1.00 15.26 101 GLN A C 1
ATOM 801 O O . GLN A 1 121 ? 25.460 -11.004 5.422 1.00 15.68 101 GLN A O 1
ATOM 807 N N . ARG A 1 122 ? 23.917 -12.178 4.275 1.00 14.03 102 ARG A N 1
ATOM 808 C CA . ARG A 1 122 ? 24.603 -12.078 2.992 1.00 15.96 102 ARG A CA 1
ATOM 809 C C . ARG A 1 122 ? 24.712 -10.578 2.616 1.00 13.95 102 ARG A C 1
ATOM 810 O O . ARG A 1 122 ? 25.781 -10.111 2.218 1.00 12.61 102 ARG A O 1
ATOM 818 N N . TRP A 1 123 ? 23.596 -9.840 2.756 1.00 10.97 103 TRP A N 1
ATOM 819 C CA . TRP A 1 123 ? 23.592 -8.440 2.491 1.00 11.29 103 TRP A CA 1
ATOM 820 C C . TRP A 1 123 ? 24.612 -7.691 3.402 1.00 12.22 103 TRP A C 1
ATOM 821 O O . TRP A 1 123 ? 25.402 -6.883 2.920 1.00 10.68 103 TRP A O 1
ATOM 832 N N . GLY A 1 124 ? 24.606 -7.940 4.703 1.00 12.08 104 GLY A N 1
ATOM 833 C CA . GLY A 1 124 ? 25.538 -7.209 5.550 1.00 11.24 104 GLY A CA 1
ATOM 834 C C . GLY A 1 124 ? 26.999 -7.617 5.282 1.00 14.52 104 GLY A C 1
ATOM 835 O O . GLY A 1 124 ? 27.966 -6.784 5.406 1.00 10.88 104 GLY A O 1
ATOM 836 N N . THR A 1 125 ? 27.202 -8.892 4.969 1.00 11.64 105 THR A N 1
ATOM 837 C CA . THR A 1 125 ? 28.546 -9.328 4.658 1.00 16.91 105 THR A CA 1
ATOM 838 C C . THR A 1 125 ? 29.051 -8.614 3.393 1.00 18.48 105 THR A C 1
ATOM 839 O O . THR A 1 125 ? 30.147 -8.069 3.381 1.00 19.00 105 THR A O 1
ATOM 843 N N . ASN A 1 126 ? 28.231 -8.539 2.366 1.00 18.22 106 ASN A N 1
ATOM 844 C CA . ASN A 1 126 ? 28.702 -7.912 1.167 1.00 21.84 106 ASN A CA 1
ATOM 845 C C . ASN A 1 126 ? 28.959 -6.396 1.362 1.00 22.15 106 ASN A C 1
ATOM 846 O O . ASN A 1 126 ? 29.662 -5.790 0.579 1.00 22.48 106 ASN A O 1
ATOM 851 N N . LYS A 1 127 ? 28.361 -5.826 2.404 1.00 20.48 107 LYS A N 1
ATOM 852 C CA . LYS A 1 127 ? 28.501 -4.434 2.790 1.00 18.58 107 LYS A CA 1
ATOM 853 C C . LYS A 1 127 ? 29.672 -4.290 3.778 1.00 16.88 107 LYS A C 1
ATOM 854 O O . LYS A 1 127 ? 29.877 -3.225 4.372 1.00 16.81 107 LYS A O 1
ATOM 860 N N . GLY A 1 128 ? 30.420 -5.368 3.996 1.00 16.07 108 GLY A N 1
ATOM 861 C CA . GLY A 1 128 ? 31.541 -5.284 4.905 1.00 16.06 108 GLY A CA 1
ATOM 862 C C . GLY A 1 128 ? 31.266 -5.378 6.398 1.00 17.51 108 GLY A C 1
ATOM 863 O O . GLY A 1 128 ? 32.077 -4.906 7.213 1.00 17.76 108 GLY A O 1
ATOM 864 N N . CYS A 1 129 ? 30.114 -5.909 6.814 1.00 15.59 109 CYS A N 1
ATOM 865 C CA . CYS A 1 129 ? 29.964 -6.043 8.268 1.00 15.80 109 CYS A CA 1
ATOM 866 C C . CYS A 1 129 ? 30.582 -7.379 8.763 1.00 17.15 109 CYS A C 1
ATOM 867 O O . CYS A 1 129 ? 30.447 -8.441 8.109 1.00 16.34 109 CYS A O 1
ATOM 870 N N . ARG A 1 130 ? 31.227 -7.340 9.928 1.00 18.19 110 ARG A N 1
ATOM 871 C CA . ARG A 1 130 ? 31.805 -8.579 10.510 1.00 20.13 110 ARG A CA 1
ATOM 872 C C . ARG A 1 130 ? 30.853 -9.240 11.506 1.00 18.03 110 ARG A C 1
ATOM 873 O O . ARG A 1 130 ? 31.070 -10.369 11.925 1.00 17.01 110 ARG A O 1
ATOM 881 N N . GLU A 1 131 ? 29.811 -8.529 11.906 1.00 16.20 111 GLU A N 1
ATOM 882 C CA . GLU A 1 131 ? 28.916 -9.069 12.895 1.00 15.37 111 GLU A CA 1
ATOM 883 C C . GLU A 1 131 ? 27.480 -8.780 12.531 1.00 14.74 111 GLU A C 1
ATOM 884 O O . GLU A 1 131 ? 27.189 -7.716 11.962 1.00 13.48 111 GLU A O 1
ATOM 890 N N . MET A 1 132 ? 26.599 -9.713 12.895 1.00 12.74 112 MET A N 1
ATOM 891 C CA . MET A 1 132 ? 25.149 -9.526 12.710 1.00 11.82 112 MET A CA 1
ATOM 892 C C . MET A 1 132 ? 24.577 -9.541 14.105 1.00 11.29 112 MET A C 1
ATOM 893 O O . MET A 1 132 ? 24.978 -10.361 14.939 1.00 11.50 112 MET A O 1
ATOM 898 N N . ALA A 1 133 ? 23.674 -8.619 14.412 1.00 9.69 113 ALA A N 1
ATOM 899 C CA . ALA A 1 133 ? 23.080 -8.595 15.706 1.00 9.48 113 ALA A CA 1
ATOM 900 C C . ALA A 1 133 ? 21.553 -8.455 15.546 1.00 11.67 113 ALA A C 1
ATOM 901 O O . ALA A 1 133 ? 21.019 -8.183 14.428 1.00 10.65 113 ALA A O 1
ATOM 903 N N . SER A 1 134 ? 20.868 -8.617 16.677 1.00 13.18 114 SER A N 1
ATOM 904 C CA . SER A 1 134 ? 19.399 -8.582 16.748 1.00 12.56 114 SER A CA 1
ATOM 905 C C . SER A 1 134 ? 19.030 -8.402 18.234 1.00 13.76 114 SER A C 1
ATOM 906 O O . SER A 1 134 ? 19.894 -8.486 19.088 1.00 14.66 114 SER A O 1
ATOM 909 N N . ASP A 1 135 ? 17.789 -8.090 18.541 1.00 13.29 115 ASP A N 1
ATOM 910 C CA . ASP A 1 135 ? 17.384 -8.011 19.941 1.00 17.11 115 ASP A CA 1
ATOM 911 C C . ASP A 1 135 ? 15.916 -8.496 20.027 1.00 18.20 115 ASP A C 1
ATOM 912 O O . ASP A 1 135 ? 15.179 -8.534 19.006 1.00 17.42 115 ASP A O 1
ATOM 917 N N . THR A 1 136 ? 15.490 -8.894 21.219 1.00 17.29 116 THR A N 1
ATOM 918 C CA . THR A 1 136 ? 14.120 -9.359 21.348 1.00 20.01 116 THR A CA 1
ATOM 919 C C . THR A 1 136 ? 13.744 -9.264 22.819 1.00 20.55 116 THR A C 1
ATOM 920 O O . THR A 1 136 ? 14.622 -9.228 23.695 1.00 20.07 116 THR A O 1
ATOM 924 N N . SER A 1 137 ? 12.453 -9.188 23.089 1.00 21.17 117 SER A N 1
ATOM 925 C CA . SER A 1 137 ? 11.982 -9.135 24.485 1.00 23.42 117 SER A CA 1
ATOM 926 C C . SER A 1 137 ? 12.338 -10.403 25.281 1.00 25.23 117 SER A C 1
ATOM 927 O O . SER A 1 137 ? 12.252 -11.534 24.783 1.00 23.51 117 SER A O 1
ATOM 930 N N . PRO A 1 138 ? 12.698 -10.234 26.561 1.00 28.20 118 PRO A N 1
ATOM 931 C CA . PRO A 1 138 ? 13.056 -11.401 27.389 1.00 29.14 118 PRO A CA 1
ATOM 932 C C . PRO A 1 138 ? 11.859 -12.338 27.451 1.00 30.35 118 PRO A C 1
ATOM 933 O O . PRO A 1 138 ? 12.015 -13.524 27.653 1.00 30.80 118 PRO A O 1
ATOM 937 N N . GLU A 1 139 ? 10.671 -11.770 27.262 1.00 30.28 119 GLU A N 1
ATOM 938 C CA . GLU A 1 139 ? 9.428 -12.507 27.252 1.00 31.89 119 GLU A CA 1
ATOM 939 C C . GLU A 1 139 ? 9.118 -13.214 25.933 1.00 32.46 119 GLU A C 1
ATOM 940 O O . GLU A 1 139 ? 8.240 -14.084 25.897 1.00 33.46 119 GLU A O 1
ATOM 946 N N . ASN A 1 140 ? 9.761 -12.824 24.832 1.00 29.72 120 ASN A N 1
ATOM 947 C CA . ASN A 1 140 ? 9.471 -13.527 23.578 1.00 27.47 120 ASN A CA 1
ATOM 948 C C . ASN A 1 140 ? 10.284 -14.814 23.586 1.00 26.64 120 ASN A C 1
ATOM 949 O O . ASN A 1 140 ? 11.419 -14.852 23.091 1.00 25.26 120 ASN A O 1
ATOM 954 N N . THR A 1 141 ? 9.706 -15.894 24.120 1.00 25.46 121 THR A N 1
ATOM 955 C CA . THR A 1 141 ? 10.471 -17.139 24.210 1.00 24.44 121 THR A CA 1
ATOM 956 C C . THR A 1 141 ? 10.759 -17.838 22.900 1.00 22.50 121 THR A C 1
ATOM 957 O O . THR A 1 141 ? 11.854 -18.330 22.705 1.00 21.51 121 THR A O 1
ATOM 961 N N . ILE A 1 142 ? 9.807 -17.847 21.974 1.00 21.98 122 ILE A N 1
ATOM 962 C CA . ILE A 1 142 ? 10.076 -18.501 20.696 1.00 21.89 122 ILE A CA 1
ATOM 963 C C . ILE A 1 142 ? 11.212 -17.745 19.964 1.00 20.42 122 ILE A C 1
ATOM 964 O O . ILE A 1 142 ? 12.112 -18.367 19.402 1.00 21.83 122 ILE A O 1
ATOM 969 N N . SER A 1 143 ? 11.180 -16.411 20.023 1.00 19.40 123 SER A N 1
ATOM 970 C CA . SER A 1 143 ? 12.223 -15.623 19.354 1.00 18.20 123 SER A CA 1
ATOM 971 C C . SER A 1 143 ? 13.605 -15.974 19.888 1.00 16.12 123 SER A C 1
ATOM 972 O O . SER A 1 143 ? 14.557 -16.139 19.104 1.00 15.48 123 SER A O 1
ATOM 975 N N . GLN A 1 144 ? 13.723 -16.135 21.205 1.00 17.88 124 GLN A N 1
ATOM 976 C CA . GLN A 1 144 ? 15.009 -16.543 21.790 1.00 18.30 124 GLN A CA 1
ATOM 977 C C . GLN A 1 144 ? 15.450 -17.902 21.268 1.00 18.16 124 GLN A C 1
ATOM 978 O O . GLN A 1 144 ? 16.617 -18.088 20.839 1.00 17.08 124 GLN A O 1
ATOM 984 N N . LYS A 1 145 ? 14.505 -18.850 21.228 1.00 18.64 125 LYS A N 1
ATOM 985 C CA . LYS A 1 145 ? 14.845 -20.198 20.743 1.00 19.78 125 LYS A CA 1
ATOM 986 C C . LYS A 1 145 ? 15.288 -20.096 19.278 1.00 18.67 125 LYS A C 1
ATOM 987 O O . LYS A 1 145 ? 16.300 -20.693 18.843 1.00 15.14 125 LYS A O 1
ATOM 993 N N . VAL A 1 146 ? 14.547 -19.283 18.517 1.00 17.28 126 VAL A N 1
ATOM 994 C CA . VAL A 1 146 ? 14.913 -19.139 17.120 1.00 15.47 126 VAL A CA 1
ATOM 995 C C . VAL A 1 146 ? 16.315 -18.515 16.966 1.00 14.89 126 VAL A C 1
ATOM 996 O O . VAL A 1 146 ? 17.125 -18.981 16.160 1.00 15.02 126 VAL A O 1
ATOM 1000 N N . HIS A 1 147 ? 16.584 -17.416 17.679 1.00 16.49 127 HIS A N 1
ATOM 1001 C CA . HIS A 1 147 ? 17.891 -16.771 17.480 1.00 16.52 127 HIS A CA 1
ATOM 1002 C C . HIS A 1 147 ? 19.005 -17.778 17.809 1.00 16.86 127 HIS A C 1
ATOM 1003 O O . HIS A 1 147 ? 19.951 -17.954 17.052 1.00 16.50 127 HIS A O 1
ATOM 1010 N N . GLN A 1 148 ? 18.833 -18.501 18.888 1.00 19.55 128 GLN A N 1
ATOM 1011 C CA . GLN A 1 148 ? 19.881 -19.470 19.241 1.00 23.80 128 GLN A CA 1
ATOM 1012 C C . GLN A 1 148 ? 19.968 -20.645 18.315 1.00 22.72 128 GLN A C 1
ATOM 1013 O O . GLN A 1 148 ? 21.060 -21.050 17.942 1.00 21.36 128 GLN A O 1
ATOM 1019 N N . ALA A 1 149 ? 18.810 -21.145 17.895 1.00 24.07 129 ALA A N 1
ATOM 1020 C CA . ALA A 1 149 ? 18.801 -22.267 16.966 1.00 23.85 129 ALA A CA 1
ATOM 1021 C C . ALA A 1 149 ? 19.544 -21.827 15.745 1.00 24.68 129 ALA A C 1
ATOM 1022 O O . ALA A 1 149 ? 20.232 -22.636 15.129 1.00 25.67 129 ALA A O 1
ATOM 1024 N N . LEU A 1 150 ? 19.469 -20.543 15.392 1.00 22.31 130 LEU A N 1
ATOM 1025 C CA . LEU A 1 150 ? 20.172 -20.126 14.171 1.00 21.01 130 LEU A CA 1
ATOM 1026 C C . LEU A 1 150 ? 21.611 -19.652 14.360 1.00 20.21 130 LEU A C 1
ATOM 1027 O O . LEU A 1 150 ? 22.176 -19.032 13.512 1.00 20.46 130 LEU A O 1
ATOM 1032 N N . GLY A 1 151 ? 22.211 -19.912 15.488 1.00 22.37 131 GLY A N 1
ATOM 1033 C CA . GLY A 1 151 ? 23.610 -19.536 15.583 1.00 22.55 131 GLY A CA 1
ATOM 1034 C C . GLY A 1 151 ? 23.972 -18.205 16.210 1.00 21.50 131 GLY A C 1
ATOM 1035 O O . GLY A 1 151 ? 25.143 -17.846 16.181 1.00 21.49 131 GLY A O 1
ATOM 1036 N N . PHE A 1 152 ? 23.000 -17.495 16.772 1.00 20.57 132 PHE A N 1
ATOM 1037 C CA . PHE A 1 152 ? 23.274 -16.223 17.405 1.00 21.07 132 PHE A CA 1
ATOM 1038 C C . PHE A 1 152 ? 23.556 -16.633 18.828 1.00 22.22 132 PHE A C 1
ATOM 1039 O O . PHE A 1 152 ? 22.992 -17.607 19.305 1.00 22.90 132 PHE A O 1
ATOM 1047 N N . GLU A 1 153 ? 24.420 -15.894 19.507 1.00 19.67 133 GLU A N 1
ATOM 1048 C CA . GLU A 1 153 ? 24.618 -16.177 20.886 1.00 21.97 133 GLU A CA 1
ATOM 1049 C C . GLU A 1 153 ? 24.142 -14.944 21.623 1.00 20.42 133 GLU A C 1
ATOM 1050 O O . GLU A 1 153 ? 24.308 -13.815 21.121 1.00 18.76 133 GLU A O 1
ATOM 1056 N N . GLU A 1 154 ? 23.528 -15.157 22.780 1.00 18.90 134 GLU A N 1
ATOM 1057 C CA . GLU A 1 154 ? 23.081 -14.058 23.618 1.00 19.97 134 GLU A CA 1
ATOM 1058 C C . GLU A 1 154 ? 24.295 -13.291 24.158 1.00 20.71 134 GLU A C 1
ATOM 1059 O O . GLU A 1 154 ? 25.234 -13.916 24.645 1.00 20.59 134 GLU A O 1
ATOM 1065 N N . THR A 1 155 ? 24.274 -11.962 24.103 1.00 17.35 135 THR A N 1
ATOM 1066 C CA . THR A 1 155 ? 25.446 -11.197 24.595 1.00 16.70 135 THR A CA 1
ATOM 1067 C C . THR A 1 155 ? 25.161 -10.411 25.864 1.00 18.02 135 THR A C 1
ATOM 1068 O O . THR A 1 155 ? 25.955 -10.421 26.790 1.00 20.90 135 THR A O 1
ATOM 1072 N N . GLU A 1 156 ? 24.042 -9.718 25.930 1.00 15.66 136 GLU A N 1
ATOM 1073 C CA . GLU A 1 156 ? 23.730 -8.975 27.129 1.00 18.12 136 GLU A CA 1
ATOM 1074 C C . GLU A 1 156 ? 22.261 -8.634 27.151 1.00 16.88 136 GLU A C 1
ATOM 1075 O O . GLU A 1 156 ? 21.549 -8.734 26.135 1.00 17.38 136 GLU A O 1
ATOM 1081 N N . ARG A 1 157 ? 21.808 -8.206 28.312 1.00 17.58 137 ARG A N 1
ATOM 1082 C CA . ARG A 1 157 ? 20.432 -7.826 28.460 1.00 19.10 137 ARG A CA 1
ATOM 1083 C C . ARG A 1 157 ? 20.501 -6.423 29.085 1.00 20.04 137 ARG A C 1
ATOM 1084 O O . ARG A 1 157 ? 21.319 -6.209 29.974 1.00 23.66 137 ARG A O 1
ATOM 1092 N N . VAL A 1 158 ? 19.662 -5.486 28.667 1.00 18.18 138 VAL A N 1
ATOM 1093 C CA . VAL A 1 158 ? 19.741 -4.156 29.240 1.00 18.58 138 VAL A CA 1
ATOM 1094 C C . VAL A 1 158 ? 18.369 -3.516 29.388 1.00 18.66 138 VAL A C 1
ATOM 1095 O O . VAL A 1 158 ? 17.402 -3.972 28.795 1.00 19.31 138 VAL A O 1
ATOM 1099 N N . ILE A 1 159 ? 18.281 -2.484 30.215 1.00 17.55 139 ILE A N 1
ATOM 1100 C CA . ILE A 1 159 ? 17.055 -1.725 30.363 1.00 18.64 139 ILE A CA 1
ATOM 1101 C C . ILE A 1 159 ? 17.350 -0.406 29.617 1.00 18.16 139 ILE A C 1
ATOM 1102 O O . ILE A 1 159 ? 18.404 0.180 29.820 1.00 16.62 139 ILE A O 1
ATOM 1107 N N . PHE A 1 160 ? 16.472 0.026 28.715 1.00 18.09 140 PHE A N 1
ATOM 1108 C CA . PHE A 1 160 ? 16.706 1.302 28.036 1.00 17.79 140 PHE A CA 1
ATOM 1109 C C . PHE A 1 160 ? 15.963 2.413 28.755 1.00 18.19 140 PHE A C 1
ATOM 1110 O O . PHE A 1 160 ? 14.920 2.162 29.360 1.00 18.93 140 PHE A O 1
ATOM 1118 N N . TYR A 1 161 ? 16.511 3.621 28.683 1.00 19.85 141 TYR A N 1
ATOM 1119 C CA . TYR A 1 161 ? 15.927 4.809 29.326 1.00 20.06 141 TYR A CA 1
ATOM 1120 C C . TYR A 1 161 ? 15.820 5.927 28.321 1.00 21.23 141 TYR A C 1
ATOM 1121 O O . TYR A 1 161 ? 16.607 6.006 27.381 1.00 19.23 141 TYR A O 1
ATOM 1130 N N . ARG A 1 162 ? 14.852 6.806 28.543 1.00 21.00 142 ARG A N 1
ATOM 1131 C CA . ARG A 1 162 ? 14.631 7.925 27.672 1.00 24.26 142 ARG A CA 1
ATOM 1132 C C . ARG A 1 162 ? 14.293 9.153 28.523 1.00 23.86 142 ARG A C 1
ATOM 1133 O O . ARG A 1 162 ? 13.669 9.035 29.561 1.00 23.01 142 ARG A O 1
ATOM 1141 N N . LYS A 1 163 ? 14.723 10.306 28.065 1.00 26.03 143 LYS A N 1
ATOM 1142 C CA . LYS A 1 163 ? 14.433 11.594 28.716 1.00 29.92 143 LYS A CA 1
ATOM 1143 C C . LYS A 1 163 ? 14.316 12.605 27.562 1.00 31.10 143 LYS A C 1
ATOM 1144 O O . LYS A 1 163 ? 15.184 12.674 26.688 1.00 28.45 143 LYS A O 1
ATOM 1150 N N . ARG A 1 164 ? 13.222 13.364 27.536 1.00 34.42 144 ARG A N 1
ATOM 1151 C CA . ARG A 1 164 ? 13.018 14.365 26.495 1.00 36.80 144 ARG A CA 1
ATOM 1152 C C . ARG A 1 164 ? 14.081 15.443 26.623 1.00 37.57 144 ARG A C 1
ATOM 1153 O O . ARG A 1 164 ? 14.444 15.831 27.731 1.00 36.82 144 ARG A O 1
ATOM 1161 N N . CYS A 1 165 ? 14.575 15.925 25.486 1.00 38.10 145 CYS A N 1
ATOM 1162 C CA . CYS A 1 165 ? 15.602 16.962 25.459 1.00 39.50 145 CYS A CA 1
ATOM 1163 C C . CYS A 1 165 ? 15.035 18.353 25.468 1.00 40.68 145 CYS A C 1
ATOM 1164 O O . CYS A 1 165 ? 13.817 18.474 25.324 1.00 43.16 145 CYS A O 1
ATOM 1168 N N . MET B 1 21 ? 35.241 22.004 40.987 1.00 49.15 1 MET B N 1
ATOM 1169 C CA . MET B 1 21 ? 34.454 20.958 40.242 1.00 47.93 1 MET B CA 1
ATOM 1170 C C . MET B 1 21 ? 33.915 21.457 38.894 1.00 45.53 1 MET B C 1
ATOM 1171 O O . MET B 1 21 ? 32.724 21.846 38.752 1.00 45.07 1 MET B O 1
ATOM 1176 N N . ASP B 1 22 ? 34.792 21.444 37.900 1.00 40.78 2 ASP B N 1
ATOM 1177 C CA . ASP B 1 22 ? 34.369 21.871 36.595 1.00 36.93 2 ASP B CA 1
ATOM 1178 C C . ASP B 1 22 ? 34.199 20.685 35.649 1.00 33.54 2 ASP B C 1
ATOM 1179 O O . ASP B 1 22 ? 34.834 19.628 35.807 1.00 32.09 2 ASP B O 1
ATOM 1184 N N . ILE B 1 23 ? 33.309 20.860 34.689 1.00 28.97 3 ILE B N 1
ATOM 1185 C CA . ILE B 1 23 ? 33.037 19.836 33.686 1.00 25.94 3 ILE B CA 1
ATOM 1186 C C . ILE B 1 23 ? 33.564 20.387 32.385 1.00 24.87 3 ILE B C 1
ATOM 1187 O O . ILE B 1 23 ? 33.203 21.519 32.004 1.00 23.83 3 ILE B O 1
ATOM 1192 N N . ARG B 1 24 ? 34.410 19.633 31.702 1.00 23.75 4 ARG B N 1
ATOM 1193 C CA . ARG B 1 24 ? 34.955 20.068 30.436 1.00 26.40 4 ARG B CA 1
ATOM 1194 C C . ARG B 1 24 ? 34.836 18.971 29.408 1.00 25.65 4 ARG B C 1
ATOM 1195 O O . ARG B 1 24 ? 34.918 17.789 29.728 1.00 23.59 4 ARG B O 1
ATOM 1203 N N . GLN B 1 25 ? 34.675 19.369 28.149 1.00 25.78 5 GLN B N 1
ATOM 1204 C CA . GLN B 1 25 ? 34.586 18.383 27.094 1.00 23.84 5 GLN B CA 1
ATOM 1205 C C . GLN B 1 25 ? 36.014 17.874 26.968 1.00 24.07 5 GLN B C 1
ATOM 1206 O O . GLN B 1 25 ? 36.981 18.668 27.034 1.00 23.92 5 GLN B O 1
ATOM 1212 N N . MET B 1 26 ? 36.163 16.567 26.804 1.00 21.02 6 MET B N 1
ATOM 1213 C CA . MET B 1 26 ? 37.492 15.950 26.664 1.00 21.03 6 MET B CA 1
ATOM 1214 C C . MET B 1 26 ? 38.275 16.377 25.430 1.00 20.96 6 MET B C 1
ATOM 1215 O O . MET B 1 26 ? 37.714 16.511 24.314 1.00 20.80 6 MET B O 1
ATOM 1220 N N . ASN B 1 27 ? 39.575 16.572 25.619 1.00 21.85 7 ASN B N 1
ATOM 1221 C CA . ASN B 1 27 ? 40.455 16.906 24.510 1.00 23.64 7 ASN B CA 1
ATOM 1222 C C . ASN B 1 27 ? 41.726 16.077 24.763 1.00 25.62 7 ASN B C 1
ATOM 1223 O O . ASN B 1 27 ? 41.847 15.408 25.810 1.00 26.45 7 ASN B O 1
ATOM 1228 N N . LYS B 1 28 ? 42.652 16.113 23.807 1.00 25.30 8 LYS B N 1
ATOM 1229 C CA . LYS B 1 28 ? 43.877 15.326 23.850 1.00 27.06 8 LYS B CA 1
ATOM 1230 C C . LYS B 1 28 ? 44.583 15.317 25.218 1.00 27.21 8 LYS B C 1
ATOM 1231 O O . LYS B 1 28 ? 45.149 14.283 25.619 1.00 27.03 8 LYS B O 1
ATOM 1237 N N . THR B 1 29 ? 44.534 16.446 25.928 1.00 26.82 9 THR B N 1
ATOM 1238 C CA . THR B 1 29 ? 45.182 16.545 27.222 1.00 28.22 9 THR B CA 1
ATOM 1239 C C . THR B 1 29 ? 44.571 15.699 28.327 1.00 27.70 9 THR B C 1
ATOM 1240 O O . THR B 1 29 ? 45.286 15.330 29.252 1.00 28.70 9 THR B O 1
ATOM 1244 N N . HIS B 1 30 ? 43.283 15.372 28.207 1.00 27.14 10 HIS B N 1
ATOM 1245 C CA . HIS B 1 30 ? 42.572 14.559 29.210 1.00 26.68 10 HIS B CA 1
ATOM 1246 C C . HIS B 1 30 ? 42.624 13.043 28.919 1.00 24.96 10 HIS B C 1
ATOM 1247 O O . HIS B 1 30 ? 42.183 12.266 29.778 1.00 22.54 10 HIS B O 1
ATOM 1254 N N . LEU B 1 31 ? 43.136 12.626 27.748 1.00 23.87 11 LEU B N 1
ATOM 1255 C CA . LEU B 1 31 ? 43.093 11.202 27.372 1.00 22.63 11 LEU B CA 1
ATOM 1256 C C . LEU B 1 31 ? 43.683 10.214 28.370 1.00 23.90 11 LEU B C 1
ATOM 1257 O O . LEU B 1 31 ? 43.058 9.196 28.695 1.00 22.13 11 LEU B O 1
ATOM 1262 N N . GLU B 1 32 ? 44.887 10.497 28.857 1.00 22.65 12 GLU B N 1
ATOM 1263 C CA . GLU B 1 32 ? 45.472 9.549 29.768 1.00 24.72 12 GLU B CA 1
ATOM 1264 C C . GLU B 1 32 ? 44.651 9.294 31.049 1.00 22.91 12 GLU B C 1
ATOM 1265 O O . GLU B 1 32 ? 44.488 8.158 31.471 1.00 20.55 12 GLU B O 1
ATOM 1271 N N . HIS B 1 33 ? 44.162 10.357 31.665 1.00 21.87 13 HIS B N 1
ATOM 1272 C CA . HIS B 1 33 ? 43.378 10.189 32.853 1.00 23.19 13 HIS B CA 1
ATOM 1273 C C . HIS B 1 33 ? 41.984 9.611 32.569 1.00 22.15 13 HIS B C 1
ATOM 1274 O O . HIS B 1 33 ? 41.469 8.836 33.354 1.00 21.21 13 HIS B O 1
ATOM 1281 N N . TRP B 1 34 ? 41.399 9.980 31.437 1.00 19.34 14 TRP B N 1
ATOM 1282 C CA . TRP B 1 34 ? 40.080 9.468 31.009 1.00 17.19 14 TRP B CA 1
ATOM 1283 C C . TRP B 1 34 ? 40.285 7.947 30.883 1.00 16.22 14 TRP B C 1
ATOM 1284 O O . TRP B 1 34 ? 39.514 7.151 31.419 1.00 14.68 14 TRP B O 1
ATOM 1295 N N . ARG B 1 35 ? 41.341 7.535 30.199 1.00 17.08 15 ARG B N 1
ATOM 1296 C CA . ARG B 1 35 ? 41.577 6.098 30.046 1.00 19.58 15 ARG B CA 1
ATOM 1297 C C . ARG B 1 35 ? 41.663 5.398 31.411 1.00 19.64 15 ARG B C 1
ATOM 1298 O O . ARG B 1 35 ? 41.204 4.239 31.580 1.00 19.68 15 ARG B O 1
ATOM 1306 N N . GLY B 1 36 ? 42.269 6.067 32.376 1.00 18.10 16 GLY B N 1
ATOM 1307 C CA . GLY B 1 36 ? 42.367 5.429 33.692 1.00 19.15 16 GLY B CA 1
ATOM 1308 C C . GLY B 1 36 ? 41.002 5.245 34.344 1.00 18.43 16 GLY B C 1
ATOM 1309 O O . GLY B 1 36 ? 40.726 4.228 35.014 1.00 19.62 16 GLY B O 1
ATOM 1310 N N . LEU B 1 37 ? 40.140 6.239 34.213 1.00 15.65 17 LEU B N 1
ATOM 1311 C CA . LEU B 1 37 ? 38.790 6.091 34.750 1.00 16.64 17 LEU B CA 1
ATOM 1312 C C . LEU B 1 37 ? 37.971 5.066 33.934 1.00 17.32 17 LEU B C 1
ATOM 1313 O O . LEU B 1 37 ? 37.209 4.265 34.492 1.00 17.35 17 LEU B O 1
ATOM 1318 N N . ARG B 1 38 ? 38.106 5.131 32.617 1.00 15.54 18 ARG B N 1
ATOM 1319 C CA . ARG B 1 38 ? 37.371 4.258 31.729 1.00 16.14 18 ARG B CA 1
ATOM 1320 C C . ARG B 1 38 ? 37.694 2.789 31.946 1.00 17.25 18 ARG B C 1
ATOM 1321 O O . ARG B 1 38 ? 36.809 1.940 31.816 1.00 16.63 18 ARG B O 1
ATOM 1329 N N . LYS B 1 39 ? 38.951 2.479 32.281 1.00 18.49 19 LYS B N 1
ATOM 1330 C CA . LYS B 1 39 ? 39.349 1.097 32.561 1.00 20.42 19 LYS B CA 1
ATOM 1331 C C . LYS B 1 39 ? 38.667 0.617 33.853 1.00 20.64 19 LYS B C 1
ATOM 1332 O O . LYS B 1 39 ? 38.478 -0.606 34.078 1.00 20.47 19 LYS B O 1
ATOM 1338 N N . GLN B 1 40 ? 38.337 1.546 34.737 1.00 19.01 20 GLN B N 1
ATOM 1339 C CA . GLN B 1 40 ? 37.661 1.120 35.950 1.00 19.64 20 GLN B CA 1
ATOM 1340 C C . GLN B 1 40 ? 36.180 0.873 35.659 1.00 19.01 20 GLN B C 1
ATOM 1341 O O . GLN B 1 40 ? 35.579 -0.042 36.244 1.00 18.52 20 GLN B O 1
ATOM 1347 N N . LEU B 1 41 ? 35.581 1.683 34.772 1.00 16.24 21 LEU B N 1
ATOM 1348 C CA . LEU B 1 41 ? 34.196 1.423 34.390 1.00 15.32 21 LEU B CA 1
ATOM 1349 C C . LEU B 1 41 ? 34.091 0.089 33.633 1.00 14.79 21 LEU B C 1
ATOM 1350 O O . LEU B 1 41 ? 33.222 -0.738 33.920 1.00 15.04 21 LEU B O 1
ATOM 1355 N N . TRP B 1 42 ? 34.992 -0.130 32.672 1.00 15.33 22 TRP B N 1
ATOM 1356 C CA . TRP B 1 42 ? 34.944 -1.326 31.834 1.00 16.03 22 TRP B CA 1
ATOM 1357 C C . TRP B 1 42 ? 36.260 -2.080 31.857 1.00 17.34 22 TRP B C 1
ATOM 1358 O O . TRP B 1 42 ? 37.046 -2.030 30.914 1.00 15.22 22 TRP B O 1
ATOM 1369 N N . PRO B 1 43 ? 36.495 -2.840 32.926 1.00 19.60 23 PRO B N 1
ATOM 1370 C CA . PRO B 1 43 ? 37.741 -3.610 33.068 1.00 20.65 23 PRO B CA 1
ATOM 1371 C C . PRO B 1 43 ? 37.994 -4.668 31.933 1.00 21.79 23 PRO B C 1
ATOM 1372 O O . PRO B 1 43 ? 39.157 -5.020 31.636 1.00 19.91 23 PRO B O 1
ATOM 1376 N N . GLY B 1 44 ? 36.913 -5.180 31.329 1.00 21.58 24 GLY B N 1
ATOM 1377 C CA . GLY B 1 44 ? 37.070 -6.183 30.284 1.00 25.13 24 GLY B CA 1
ATOM 1378 C C . GLY B 1 44 ? 37.486 -5.627 28.913 1.00 28.14 24 GLY B C 1
ATOM 1379 O O . GLY B 1 44 ? 37.923 -6.389 28.049 1.00 27.96 24 GLY B O 1
ATOM 1380 N N . HIS B 1 45 ? 37.32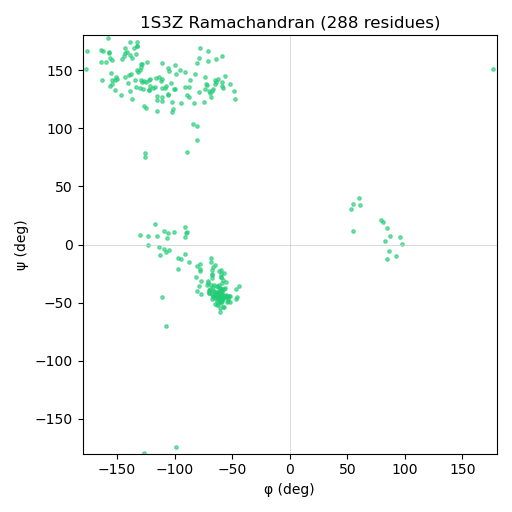7 -4.313 28.706 1.00 29.53 25 HIS B N 1
ATOM 1381 C CA . HIS B 1 45 ? 37.682 -3.646 27.437 1.00 29.42 25 HIS B CA 1
ATOM 1382 C C . HIS B 1 45 ? 39.224 -3.700 27.290 1.00 31.60 25 HIS B C 1
ATOM 1383 O O . HIS B 1 45 ? 39.953 -3.400 28.225 1.00 30.87 25 HIS B O 1
ATOM 1390 N N . PRO B 1 46 ? 39.728 -4.099 26.108 1.00 33.13 26 PRO B N 1
ATOM 1391 C CA . PRO B 1 46 ? 41.183 -4.185 25.875 1.00 35.65 26 PRO B CA 1
ATOM 1392 C C . PRO B 1 46 ? 41.859 -2.817 26.102 1.00 37.80 26 PRO B C 1
ATOM 1393 O O . PRO B 1 46 ? 41.325 -1.794 25.652 1.00 37.10 26 PRO B O 1
ATOM 1397 N N . ASP B 1 47 ? 43.004 -2.765 26.785 1.00 40.11 27 ASP B N 1
ATOM 1398 C CA . ASP B 1 47 ? 43.632 -1.453 27.001 1.00 42.98 27 ASP B CA 1
ATOM 1399 C C . ASP B 1 47 ? 43.941 -0.813 25.682 1.00 44.19 27 ASP B C 1
ATOM 1400 O O . ASP B 1 47 ? 43.999 0.411 25.536 1.00 46.35 27 ASP B O 1
ATOM 1405 N N . ASP B 1 48 ? 44.157 -1.674 24.710 1.00 43.69 28 ASP B N 1
ATOM 1406 C CA . ASP B 1 48 ? 44.478 -1.282 23.359 1.00 42.74 28 ASP B CA 1
ATOM 1407 C C . ASP B 1 48 ? 43.354 -0.426 22.752 1.00 39.84 28 ASP B C 1
ATOM 1408 O O . ASP B 1 48 ? 43.584 0.541 22.008 1.00 39.66 28 ASP B O 1
ATOM 1413 N N . ALA B 1 49 ? 42.130 -0.821 23.065 1.00 34.41 29 ALA B N 1
ATOM 1414 C CA . ALA B 1 49 ? 40.966 -0.149 22.566 1.00 30.98 29 ALA B CA 1
ATOM 1415 C C . ALA B 1 49 ? 40.741 1.239 23.167 1.00 28.01 29 ALA B C 1
ATOM 1416 O O . ALA B 1 49 ? 40.247 2.124 22.464 1.00 25.85 29 ALA B O 1
ATOM 1418 N N . HIS B 1 50 ? 41.108 1.448 24.436 1.00 25.18 30 HIS B N 1
ATOM 1419 C CA . HIS B 1 50 ? 40.898 2.764 25.050 1.00 24.05 30 HIS B CA 1
ATOM 1420 C C . HIS B 1 50 ? 41.685 3.782 24.224 1.00 24.84 30 HIS B C 1
ATOM 1421 O O . HIS B 1 50 ? 41.229 4.915 24.015 1.00 23.17 30 HIS B O 1
ATOM 1428 N N . LEU B 1 51 ? 42.864 3.349 23.774 1.00 23.59 31 LEU B N 1
ATOM 1429 C CA . LEU B 1 51 ? 43.745 4.166 22.969 1.00 24.89 31 LEU B CA 1
ATOM 1430 C C . LEU B 1 51 ? 43.039 4.573 21.668 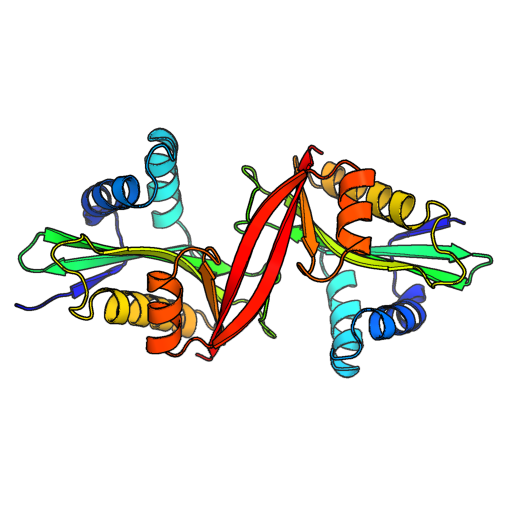1.00 23.11 31 LEU B C 1
ATOM 1431 O O . LEU B 1 51 ? 42.835 5.764 21.389 1.00 22.58 31 LEU B O 1
ATOM 1436 N N . ALA B 1 52 ? 42.622 3.584 20.899 1.00 21.36 32 ALA B N 1
ATOM 1437 C CA . ALA B 1 52 ? 41.948 3.884 19.660 1.00 20.41 32 ALA B CA 1
ATOM 1438 C C . ALA B 1 52 ? 40.659 4.674 19.891 1.00 20.40 32 ALA B C 1
ATOM 1439 O O . ALA B 1 52 ? 40.348 5.593 19.112 1.00 18.96 32 ALA B O 1
ATOM 1441 N N . ASP B 1 53 ? 39.895 4.306 20.922 1.00 17.40 33 ASP B N 1
ATOM 1442 C CA . ASP B 1 53 ? 38.595 4.969 21.172 1.00 16.92 33 ASP B CA 1
ATOM 1443 C C . ASP B 1 53 ? 38.754 6.466 21.425 1.00 15.88 33 ASP B C 1
ATOM 1444 O O . ASP B 1 53 ? 37.930 7.268 20.963 1.00 16.78 33 ASP B O 1
ATOM 1449 N N . GLY B 1 54 ? 39.773 6.828 22.210 1.00 15.05 34 GLY B N 1
ATOM 1450 C CA . GLY B 1 54 ? 40.032 8.222 22.520 1.00 15.08 34 GLY B CA 1
ATOM 1451 C C . GLY B 1 54 ? 40.298 9.012 21.234 1.00 16.83 34 GLY B C 1
ATOM 1452 O O . GLY B 1 54 ? 39.691 10.061 21.001 1.00 14.53 34 GLY B O 1
ATOM 1453 N N . GLU B 1 55 ? 41.206 8.506 20.403 1.00 18.22 35 GLU B N 1
ATOM 1454 C CA . GLU B 1 55 ? 41.492 9.133 19.100 1.00 19.46 35 GLU B CA 1
ATOM 1455 C C . GLU B 1 55 ? 40.183 9.263 18.288 1.00 20.34 35 GLU B C 1
ATOM 1456 O O . GLU B 1 55 ? 39.916 10.311 17.654 1.00 19.76 35 GLU B O 1
ATOM 1462 N N . GLU B 1 56 ? 39.374 8.202 18.308 1.00 19.91 36 GLU B N 1
ATOM 1463 C CA . GLU B 1 56 ? 38.126 8.189 17.520 1.00 20.87 36 GLU B CA 1
ATOM 1464 C C . GLU B 1 56 ? 37.163 9.247 18.000 1.00 20.63 36 GLU B C 1
ATOM 1465 O O . GLU B 1 56 ? 36.578 9.968 17.187 1.00 20.25 36 GLU B O 1
ATOM 1471 N N . ILE B 1 57 ? 37.016 9.362 19.318 1.00 19.63 37 ILE B N 1
ATOM 1472 C CA . ILE B 1 57 ? 36.108 10.353 19.887 1.00 19.01 37 ILE B CA 1
ATOM 1473 C C . ILE B 1 57 ? 36.496 11.791 19.480 1.00 22.25 37 ILE B C 1
ATOM 1474 O O . ILE B 1 57 ? 35.639 12.632 19.137 1.00 22.88 37 ILE B O 1
ATOM 1479 N N . LEU B 1 58 ? 37.794 12.068 19.531 1.00 22.45 38 LEU B N 1
ATOM 1480 C CA . LEU B 1 58 ? 38.310 13.381 19.221 1.00 25.04 38 LEU B CA 1
ATOM 1481 C C . LEU B 1 58 ? 38.214 13.688 17.734 1.00 26.60 38 LEU B C 1
ATOM 1482 O O . LEU B 1 58 ? 38.048 14.847 17.348 1.00 29.20 38 LEU B O 1
ATOM 1487 N N . GLN B 1 59 ? 38.326 12.665 16.894 1.00 25.74 39 GLN B N 1
ATOM 1488 C CA . GLN B 1 59 ? 38.209 12.882 15.471 1.00 26.71 39 GLN B CA 1
ATOM 1489 C C . GLN B 1 59 ? 36.747 13.066 15.019 1.00 26.98 39 GLN B C 1
ATOM 1490 O O . GLN B 1 59 ? 36.505 13.804 14.061 1.00 26.42 39 GLN B O 1
ATOM 1496 N N . ALA B 1 60 ? 35.781 12.430 15.694 1.00 24.29 40 ALA B N 1
ATOM 1497 C CA . ALA B 1 60 ? 34.388 12.485 15.236 1.00 23.94 40 ALA B CA 1
ATOM 1498 C C . ALA B 1 60 ? 33.446 13.544 15.712 1.00 24.37 40 ALA B C 1
ATOM 1499 O O . ALA B 1 60 ? 33.297 13.817 16.909 1.00 23.04 40 ALA B O 1
ATOM 1501 N N . ASP B 1 61 ? 32.716 14.090 14.753 1.00 23.07 41 ASP B N 1
ATOM 1502 C CA . ASP B 1 61 ? 31.764 15.122 15.089 1.00 23.85 41 ASP B CA 1
ATOM 1503 C C . ASP B 1 61 ? 30.593 14.568 15.925 1.00 20.64 41 ASP B C 1
ATOM 1504 O O . ASP B 1 61 ? 30.006 15.280 16.735 1.00 20.17 41 ASP B O 1
ATOM 1509 N N . HIS B 1 62 ? 30.273 13.292 15.741 1.00 19.63 42 HIS B N 1
ATOM 1510 C CA . HIS B 1 62 ? 29.126 12.680 16.419 1.00 18.25 42 HIS B CA 1
ATOM 1511 C C . HIS B 1 62 ? 29.439 12.038 17.794 1.00 18.42 42 HIS B C 1
ATOM 1512 O O . HIS B 1 62 ? 28.578 11.376 18.408 1.00 18.84 42 HIS B O 1
ATOM 1519 N N . LEU B 1 63 ? 30.644 12.281 18.293 1.00 15.67 43 LEU B N 1
ATOM 1520 C CA . LEU B 1 63 ? 31.051 11.755 19.586 1.00 15.11 43 LEU B CA 1
ATOM 1521 C C . LEU B 1 63 ? 31.634 12.880 20.447 1.00 15.54 43 LEU B C 1
ATOM 1522 O O . LEU B 1 63 ? 32.246 13.791 19.918 1.00 13.54 43 LEU B O 1
ATOM 1527 N N . ALA B 1 64 ? 31.482 12.757 21.765 1.00 13.93 44 ALA B N 1
ATOM 1528 C CA . ALA B 1 64 ? 32.028 13.709 22.748 1.00 13.97 44 ALA B CA 1
ATOM 1529 C C . ALA B 1 64 ? 32.038 13.038 24.138 1.00 15.33 44 ALA B C 1
ATOM 1530 O O . ALA B 1 64 ? 31.141 12.286 24.480 1.00 13.10 44 ALA B O 1
ATOM 1532 N N . SER B 1 65 ? 33.078 13.302 24.917 1.00 14.49 45 SER B N 1
ATOM 1533 C CA . SER B 1 65 ? 33.116 12.799 26.251 1.00 14.63 45 SER B CA 1
ATOM 1534 C C . SER B 1 65 ? 33.311 14.044 27.107 1.00 15.92 45 SER B C 1
ATOM 1535 O O . SER B 1 65 ? 33.722 15.119 26.628 1.00 17.38 45 SER B O 1
ATOM 1538 N N . PHE B 1 66 ? 32.927 13.943 28.354 1.00 15.77 46 PHE B N 1
ATOM 1539 C CA . PHE B 1 66 ? 33.034 15.094 29.243 1.00 15.76 46 PHE B CA 1
ATOM 1540 C C . PHE B 1 66 ? 33.744 14.586 30.473 1.00 16.86 46 PHE B C 1
ATOM 1541 O O . PHE B 1 66 ? 33.517 13.459 30.897 1.00 16.04 46 PHE B O 1
ATOM 1549 N N . ILE B 1 67 ? 34.627 15.409 31.022 1.00 16.00 47 ILE B N 1
ATOM 1550 C CA . ILE B 1 67 ? 35.427 15.012 32.180 1.00 18.58 47 ILE B CA 1
ATOM 1551 C C . ILE B 1 67 ? 35.124 15.939 33.388 1.00 18.34 47 ILE B C 1
ATOM 1552 O O . ILE B 1 67 ? 34.991 17.168 33.227 1.00 19.47 47 ILE B O 1
ATOM 1557 N N . ALA B 1 68 ? 34.941 15.363 34.570 1.00 19.01 48 ALA B N 1
ATOM 1558 C CA . ALA B 1 68 ? 34.679 16.174 35.759 1.00 20.20 48 ALA B CA 1
ATOM 1559 C C . ALA B 1 68 ? 35.987 16.220 36.524 1.00 22.74 48 ALA B C 1
ATOM 1560 O O . ALA B 1 68 ? 36.553 15.175 36.869 1.00 22.10 48 ALA B O 1
ATOM 1562 N N . MET B 1 69 ? 36.487 17.429 36.778 1.00 23.62 49 MET B N 1
ATOM 1563 C CA . MET B 1 69 ? 37.776 17.601 37.467 1.00 26.47 49 MET B CA 1
ATOM 1564 C C . MET B 1 69 ? 37.676 18.203 38.868 1.00 27.20 49 MET B C 1
ATOM 1565 O O . MET B 1 69 ? 36.914 19.119 39.081 1.00 28.33 49 MET B O 1
ATOM 1570 N N . ALA B 1 70 ? 38.488 17.704 39.799 1.00 27.30 50 ALA B N 1
ATOM 1571 C CA . ALA B 1 70 ? 38.543 18.240 41.161 1.00 27.18 50 ALA B CA 1
ATOM 1572 C C . ALA B 1 70 ? 40.034 18.583 41.339 1.00 27.93 50 ALA B C 1
ATOM 1573 O O . ALA B 1 70 ? 40.900 17.710 41.218 1.00 27.30 50 ALA B O 1
ATOM 1575 N N . ASP B 1 71 ? 40.334 19.871 41.545 1.00 30.87 51 ASP B N 1
ATOM 1576 C CA . ASP B 1 71 ? 41.719 20.351 41.705 1.00 33.07 51 ASP B CA 1
ATOM 1577 C C . ASP B 1 71 ? 42.611 19.950 40.519 1.00 32.04 51 ASP B C 1
ATOM 1578 O O . ASP B 1 71 ? 43.811 19.623 40.665 1.00 31.56 51 ASP B O 1
ATOM 1583 N N . GLY B 1 72 ? 42.009 19.940 39.331 1.00 30.88 52 GLY B N 1
ATOM 1584 C CA . GLY B 1 72 ? 42.763 19.615 38.139 1.00 28.97 52 GLY B CA 1
ATOM 1585 C C . GLY B 1 72 ? 42.938 18.137 37.861 1.00 28.73 52 GLY B C 1
ATOM 1586 O O . GLY B 1 72 ? 43.635 17.768 36.881 1.00 28.22 52 GLY B O 1
ATOM 1587 N N . VAL B 1 73 ? 42.321 17.298 38.708 1.00 24.63 53 VAL B N 1
ATOM 1588 C CA . VAL B 1 73 ? 42.397 15.853 38.546 1.00 23.03 53 VAL B CA 1
ATOM 1589 C C . VAL B 1 73 ? 41.029 15.327 38.140 1.00 21.40 53 VAL B C 1
ATOM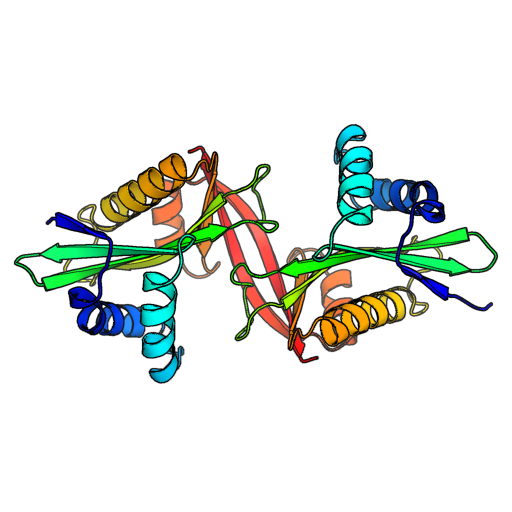 1590 O O . VAL B 1 73 ? 40.004 15.723 38.705 1.00 19.88 53 VAL B O 1
ATOM 1594 N N . ALA B 1 74 ? 41.045 14.449 37.146 1.00 21.35 54 ALA B N 1
ATOM 1595 C CA . ALA B 1 74 ? 39.811 13.854 36.612 1.00 21.98 54 ALA B CA 1
ATOM 1596 C C . ALA B 1 74 ? 39.289 12.836 37.588 1.00 20.30 54 ALA B C 1
ATOM 1597 O O . ALA B 1 74 ? 40.005 11.905 37.908 1.00 18.94 54 ALA B O 1
ATOM 1599 N N . ILE B 1 75 ? 38.042 13.025 38.036 1.00 20.19 55 ILE B N 1
ATOM 1600 C CA . ILE B 1 75 ? 37.425 12.128 38.989 1.00 19.69 55 ILE B CA 1
ATOM 1601 C C . ILE B 1 75 ? 36.102 11.539 38.469 1.00 20.21 55 ILE B C 1
ATOM 1602 O O . ILE B 1 75 ? 35.434 10.807 39.178 1.00 19.20 55 ILE B O 1
ATOM 1607 N N . GLY B 1 76 ? 35.698 11.922 37.257 1.00 19.72 56 GLY B N 1
ATOM 1608 C CA . GLY B 1 76 ? 34.481 11.357 36.689 1.00 19.02 56 GLY B CA 1
ATOM 1609 C C . GLY B 1 76 ? 34.459 11.638 35.183 1.00 18.29 56 GLY B C 1
ATOM 1610 O O . GLY B 1 76 ? 35.156 12.552 34.708 1.00 17.00 56 GLY B O 1
ATOM 1611 N N . PHE B 1 77 ? 33.712 10.835 34.418 1.00 16.55 57 PHE B N 1
ATOM 1612 C CA . PHE B 1 77 ? 33.589 11.121 32.967 1.00 14.50 57 PHE B CA 1
ATOM 1613 C C . PHE B 1 77 ? 32.313 10.489 32.475 1.00 14.10 57 PHE B C 1
ATOM 1614 O O . PHE B 1 77 ? 31.777 9.581 33.113 1.00 10.84 57 PHE B O 1
ATOM 1622 N N . ALA B 1 78 ? 31.860 10.994 31.322 1.00 13.49 58 ALA B N 1
ATOM 1623 C CA . ALA B 1 78 ? 30.697 10.465 30.649 1.00 14.31 58 ALA B CA 1
ATOM 1624 C C . ALA B 1 78 ? 31.092 10.477 29.219 1.00 11.98 58 ALA B C 1
ATOM 1625 O O . ALA B 1 78 ? 31.672 11.455 28.764 1.00 13.54 58 ALA B O 1
ATOM 1627 N N . ASP B 1 79 ? 30.843 9.349 28.555 1.00 11.99 59 ASP B N 1
ATOM 1628 C CA . ASP B 1 79 ? 31.053 9.181 27.102 1.00 10.89 59 ASP B CA 1
ATOM 1629 C C . ASP B 1 79 ? 29.693 9.316 26.443 1.00 11.89 59 ASP B C 1
ATOM 1630 O O . ASP B 1 79 ? 28.715 8.672 26.882 1.00 12.67 59 ASP B O 1
ATOM 1635 N N . ALA B 1 80 ? 29.603 10.086 25.359 1.00 11.38 60 ALA B N 1
ATOM 1636 C CA . ALA B 1 80 ? 28.303 10.203 24.722 1.00 11.56 60 ALA B CA 1
ATOM 1637 C C . ALA B 1 80 ? 28.386 10.173 23.196 1.00 10.93 60 ALA B C 1
ATOM 1638 O O . ALA B 1 80 ? 29.464 10.367 22.615 1.00 12.92 60 ALA B O 1
ATOM 1640 N N . SER B 1 81 ? 27.265 9.929 22.538 1.00 10.02 61 SER B N 1
ATOM 1641 C CA . SER B 1 81 ? 27.288 9.961 21.080 1.00 11.95 61 SER B CA 1
ATOM 1642 C C . SER B 1 81 ? 25.972 10.560 20.557 1.00 11.85 61 SER B C 1
ATOM 1643 O O . SER B 1 81 ? 24.989 10.666 21.306 1.00 13.16 61 SER B O 1
ATOM 1646 N N . ILE B 1 82 ? 25.968 10.942 19.290 1.00 12.45 62 ILE B N 1
ATOM 1647 C CA . ILE B 1 82 ? 24.729 11.352 18.616 1.00 13.02 62 ILE B CA 1
ATOM 1648 C C . ILE B 1 82 ? 24.428 10.084 17.815 1.00 16.03 62 ILE B C 1
ATOM 1649 O O . ILE B 1 82 ? 25.256 9.641 16.987 1.00 15.23 62 ILE B O 1
ATOM 1654 N N . ARG B 1 83 ? 23.301 9.443 18.119 1.00 15.70 63 ARG B N 1
ATOM 1655 C CA . ARG B 1 83 ? 22.982 8.179 17.413 1.00 15.74 63 ARG B CA 1
ATOM 1656 C C . ARG B 1 83 ? 21.985 8.442 16.282 1.00 15.69 63 ARG B C 1
ATOM 1657 O O . ARG B 1 83 ? 20.948 9.096 16.472 1.00 13.86 63 ARG B O 1
ATOM 1665 N N . HIS B 1 84 ? 22.291 7.874 15.123 1.00 15.73 64 HIS B N 1
ATOM 1666 C CA . HIS B 1 84 ? 21.459 8.059 13.962 1.00 15.26 64 HIS B CA 1
ATOM 1667 C C . HIS B 1 84 ? 20.662 6.833 13.582 1.00 15.56 64 HIS B C 1
ATOM 1668 O O . HIS B 1 84 ? 19.820 6.900 12.707 1.00 14.14 64 HIS B O 1
ATOM 1675 N N . ASP B 1 85 ? 20.910 5.716 14.248 1.00 12.65 65 ASP B N 1
ATOM 1676 C CA . ASP B 1 85 ? 20.179 4.509 13.886 1.00 14.03 65 ASP B CA 1
ATOM 1677 C C . ASP B 1 85 ? 19.025 4.347 14.872 1.00 15.22 65 ASP B C 1
ATOM 1678 O O . ASP B 1 85 ? 18.800 5.201 15.724 1.00 16.01 65 ASP B O 1
ATOM 1683 N N . TYR B 1 86 ? 18.318 3.240 14.775 1.00 13.57 66 TYR B N 1
ATOM 1684 C CA . TYR B 1 86 ? 17.221 3.013 15.670 1.00 13.83 66 TYR B CA 1
ATOM 1685 C C . TYR B 1 86 ? 17.745 2.879 17.084 1.00 14.12 66 TYR B C 1
ATOM 1686 O O . TYR B 1 86 ? 18.797 2.228 17.314 1.00 12.93 66 TYR B O 1
ATOM 1695 N N . VAL B 1 87 ? 17.019 3.501 18.021 1.00 14.26 67 VAL B N 1
ATOM 1696 C CA . VAL B 1 87 ? 17.362 3.418 19.453 1.00 13.57 67 VAL B CA 1
ATOM 1697 C C . VAL B 1 87 ? 16.103 2.947 20.189 1.00 13.90 67 VAL B C 1
ATOM 1698 O O . VAL B 1 87 ? 15.038 3.608 20.164 1.00 16.09 67 VAL B O 1
ATOM 1702 N N . ASN B 1 88 ? 16.212 1.802 20.832 1.00 13.50 68 ASN B N 1
ATOM 1703 C CA . ASN B 1 88 ? 15.060 1.263 21.553 1.00 16.49 68 ASN B CA 1
ATOM 1704 C C . ASN B 1 88 ? 14.400 2.303 22.446 1.00 15.86 68 ASN B C 1
ATOM 1705 O O . ASN B 1 88 ? 15.084 2.977 23.216 1.00 14.20 68 ASN B O 1
ATOM 1710 N N . GLY B 1 89 ? 13.076 2.407 22.353 1.00 16.33 69 GLY B N 1
ATOM 1711 C CA . GLY B 1 89 ? 12.301 3.339 23.193 1.00 18.69 69 GLY B CA 1
ATOM 1712 C C . GLY B 1 89 ? 12.162 4.790 22.731 1.00 20.26 69 GLY B C 1
ATOM 1713 O O . GLY B 1 89 ? 11.336 5.565 23.266 1.00 20.88 69 GLY B O 1
ATOM 1714 N N . CYS B 1 90 ? 12.960 5.176 21.740 1.00 20.98 70 CYS B N 1
ATOM 1715 C CA . CYS B 1 90 ? 12.931 6.543 21.223 1.00 22.85 70 CYS B CA 1
ATOM 1716 C C . CYS B 1 90 ? 12.112 6.663 19.950 1.00 25.10 70 CYS B C 1
ATOM 1717 O O . CYS B 1 90 ? 12.079 5.735 19.165 1.00 24.98 70 CYS B O 1
ATOM 1720 N N . ASP B 1 91 ? 11.449 7.792 19.728 1.00 26.54 71 ASP B N 1
ATOM 1721 C CA . ASP B 1 91 ? 10.703 7.891 18.492 1.00 27.30 71 ASP B CA 1
ATOM 1722 C C . ASP B 1 91 ? 11.174 8.937 17.517 1.00 27.11 71 ASP B C 1
ATOM 1723 O O . ASP B 1 91 ? 10.536 9.183 16.479 1.00 26.60 71 ASP B O 1
ATOM 1728 N N . SER B 1 92 ? 12.300 9.559 17.804 1.00 24.73 72 SER B N 1
ATOM 1729 C CA . SER B 1 92 ? 12.817 10.554 16.871 1.00 25.65 72 SER B CA 1
ATOM 1730 C C . SER B 1 92 ? 14.313 10.280 16.645 1.00 24.19 72 SER B C 1
ATOM 1731 O O . SER B 1 92 ? 14.911 9.436 17.336 1.00 24.32 72 SER B O 1
ATOM 1734 N N . SER B 1 93 ? 14.914 10.972 15.686 1.00 21.91 73 SER B N 1
ATOM 1735 C CA . SER B 1 93 ? 16.331 10.773 15.401 1.00 21.24 73 SER B CA 1
ATOM 1736 C C . SER B 1 93 ? 16.826 12.110 14.888 1.00 21.07 73 SER B C 1
ATOM 1737 O O . SER B 1 93 ? 16.108 12.774 14.148 1.00 21.24 73 SER B O 1
ATOM 1740 N N . PRO B 1 94 ? 18.059 12.511 15.238 1.00 19.65 74 PRO B N 1
ATOM 1741 C CA . PRO B 1 94 ? 19.054 11.818 16.074 1.00 19.15 74 PRO B CA 1
ATOM 1742 C C . PRO B 1 94 ? 18.700 11.768 17.556 1.00 18.63 74 PRO B C 1
ATOM 1743 O O . PRO B 1 94 ? 17.787 12.482 18.014 1.00 17.76 74 PRO B O 1
ATOM 1747 N N . VAL B 1 95 ? 19.408 10.925 18.298 1.00 15.58 75 VAL B N 1
ATOM 1748 C CA . VAL B 1 95 ? 19.173 10.797 19.737 1.00 16.01 75 VAL B CA 1
ATOM 1749 C C . VAL B 1 95 ? 20.534 11.043 20.437 1.00 16.35 75 VAL B C 1
ATOM 1750 O O . VAL B 1 95 ? 21.564 10.565 19.901 1.00 15.20 75 VAL B O 1
ATOM 1754 N N . VAL B 1 96 ? 20.581 11.772 21.583 1.00 14.75 76 VAL B N 1
ATOM 1755 C CA . VAL B 1 96 ? 21.897 11.904 22.281 1.00 13.83 76 VAL B CA 1
ATOM 1756 C C . VAL B 1 96 ? 21.892 10.673 23.179 1.00 13.62 76 VAL B C 1
ATOM 1757 O O . VAL B 1 96 ? 20.942 10.461 23.985 1.00 14.49 76 VAL B O 1
ATOM 1761 N N . PHE B 1 97 ? 22.939 9.881 23.082 1.00 12.07 77 PHE B N 1
ATOM 1762 C CA . PHE B 1 97 ? 23.013 8.676 23.887 1.00 14.25 77 PHE B CA 1
ATOM 1763 C C . PHE B 1 97 ? 24.145 8.688 24.907 1.00 13.15 77 PHE B C 1
ATOM 1764 O O . PHE B 1 97 ? 25.299 8.928 24.556 1.00 16.99 77 PHE B O 1
ATOM 1772 N N . LEU B 1 98 ? 23.808 8.410 26.151 1.00 13.25 78 LEU B N 1
ATOM 1773 C CA . LEU B 1 98 ? 24.802 8.315 27.230 1.00 14.62 78 LEU B CA 1
ATOM 1774 C C . LEU B 1 98 ? 25.445 6.902 27.107 1.00 14.30 78 LEU B C 1
ATOM 1775 O O . LEU B 1 98 ? 24.813 5.894 27.513 1.00 13.23 78 LEU B O 1
ATOM 1780 N N . GLU B 1 99 ? 26.656 6.836 26.534 1.00 12.29 79 GLU B N 1
ATOM 1781 C CA . GLU B 1 99 ? 27.311 5.544 26.287 1.00 11.59 79 GLU B CA 1
ATOM 1782 C C . GLU B 1 99 ? 27.968 4.908 27.549 1.00 13.45 79 GLU B C 1
ATOM 1783 O O . GLU B 1 99 ? 28.174 3.669 27.598 1.00 12.06 79 GLU B O 1
ATOM 1789 N N . GLY B 1 100 ? 28.259 5.747 28.561 1.00 13.50 80 GLY B N 1
ATOM 1790 C CA . GLY B 1 100 ? 28.849 5.246 29.817 1.00 12.32 80 GLY B CA 1
ATOM 1791 C C . GLY B 1 100 ? 29.134 6.434 30.721 1.00 14.11 80 GLY B C 1
ATOM 1792 O O . GLY B 1 100 ? 29.352 7.563 30.236 1.00 16.06 80 GLY B O 1
ATOM 1793 N N . ILE B 1 101 ? 29.096 6.220 32.024 1.00 13.79 81 ILE B N 1
ATOM 1794 C CA . ILE B 1 101 ? 29.413 7.283 32.956 1.00 13.50 81 ILE B CA 1
ATOM 1795 C C . ILE B 1 101 ? 29.984 6.605 34.188 1.00 15.46 81 ILE B C 1
ATOM 1796 O O . ILE B 1 101 ? 29.541 5.492 34.603 1.00 16.79 81 ILE B O 1
ATOM 1801 N N . PHE B 1 102 ? 30.959 7.291 34.784 1.00 17.35 82 PHE B N 1
ATOM 1802 C CA . PHE B 1 102 ? 31.639 6.793 35.977 1.00 16.65 82 PHE B CA 1
ATOM 1803 C C . PHE B 1 102 ? 32.208 7.946 36.803 1.00 15.72 82 PHE B C 1
ATOM 1804 O O . PHE B 1 102 ? 32.767 8.902 36.262 1.00 14.34 82 PHE B O 1
ATOM 1812 N N . VAL B 1 103 ? 32.045 7.827 38.116 1.00 16.12 83 VAL B N 1
ATOM 1813 C CA . VAL B 1 103 ? 32.518 8.823 39.074 1.00 17.44 83 VAL B CA 1
ATOM 1814 C C . VAL B 1 103 ? 33.303 8.017 40.124 1.00 18.21 83 VAL B C 1
ATOM 1815 O O . VAL B 1 103 ? 32.840 6.944 40.548 1.00 18.07 83 VAL B O 1
ATOM 1819 N N . LEU B 1 104 ? 34.488 8.486 40.515 1.00 18.08 84 LEU B N 1
ATOM 1820 C CA . LEU B 1 104 ? 35.248 7.725 41.515 1.00 18.61 84 LEU B CA 1
ATOM 1821 C C . LEU B 1 104 ? 34.403 7.586 42.790 1.00 18.14 84 LEU B C 1
ATOM 1822 O O . LEU B 1 104 ? 33.724 8.526 43.198 1.00 18.32 84 LEU B O 1
ATOM 1827 N N . PRO B 1 105 ? 34.435 6.411 43.434 1.00 20.09 85 PRO B N 1
ATOM 1828 C CA . PRO B 1 105 ? 33.643 6.233 44.666 1.00 20.74 85 PRO B CA 1
ATOM 1829 C C . PRO B 1 105 ? 33.764 7.407 45.667 1.00 22.04 85 PRO B C 1
ATOM 1830 O O . PRO B 1 105 ? 32.754 7.886 46.191 1.00 21.13 85 PRO B O 1
ATOM 1834 N N . SER B 1 106 ? 34.990 7.884 45.916 1.00 21.76 86 SER B N 1
ATOM 1835 C CA . SER B 1 106 ? 35.160 9.001 46.860 1.00 24.10 86 SER B CA 1
ATOM 1836 C C . SER B 1 106 ? 34.356 10.261 46.499 1.00 24.60 86 SER B C 1
ATOM 1837 O O . SER B 1 106 ? 34.063 11.059 47.379 1.00 24.26 86 SER B O 1
ATOM 1840 N N . PHE B 1 107 ? 34.017 10.459 45.218 1.00 22.57 87 PHE B N 1
ATOM 1841 C CA . PHE B 1 107 ? 33.265 11.640 44.842 1.00 22.18 87 PHE B CA 1
ATOM 1842 C C . PHE B 1 107 ? 31.797 11.387 44.520 1.00 22.69 87 PHE B C 1
ATOM 1843 O O . PHE B 1 107 ? 31.124 12.277 44.024 1.00 23.85 87 PHE B O 1
ATOM 1851 N N . ARG B 1 108 ? 31.300 10.188 44.803 1.00 21.97 88 ARG B N 1
ATOM 1852 C CA . ARG B 1 108 ? 29.918 9.839 44.495 1.00 22.82 88 ARG B CA 1
ATOM 1853 C C . ARG B 1 108 ? 28.920 10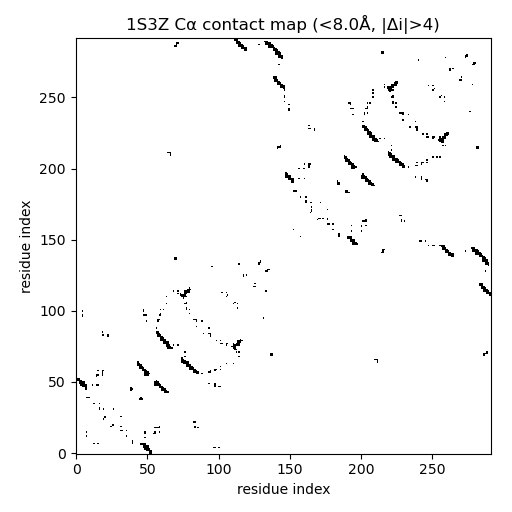.536 45.371 1.00 24.55 88 ARG B C 1
ATOM 1854 O O . ARG B 1 108 ? 29.259 10.983 46.459 1.00 23.51 88 ARG B O 1
ATOM 1862 N N . GLN B 1 109 ? 27.689 10.635 44.874 1.00 26.33 89 GLN B N 1
ATOM 1863 C CA . GLN B 1 109 ? 26.583 11.265 45.602 1.00 28.00 89 GLN B CA 1
ATOM 1864 C C . GLN B 1 109 ? 26.823 12.706 45.949 1.00 27.75 89 GLN B C 1
ATOM 1865 O O . GLN B 1 109 ? 26.493 13.156 47.039 1.00 29.46 89 GLN B O 1
ATOM 1871 N N . ARG B 1 110 ? 27.411 13.427 45.022 1.00 27.63 90 ARG B N 1
ATOM 1872 C CA . ARG B 1 110 ? 27.681 14.821 45.185 1.00 25.81 90 ARG B CA 1
ATOM 1873 C C . ARG B 1 110 ? 27.177 15.583 43.982 1.00 25.38 90 ARG B C 1
ATOM 1874 O O . ARG B 1 110 ? 27.496 16.764 43.834 1.00 25.16 90 ARG B O 1
ATOM 1882 N N . GLY B 1 111 ? 26.439 14.905 43.089 1.00 23.67 91 GLY B N 1
ATOM 1883 C CA . GLY B 1 111 ? 25.881 15.583 41.919 1.00 22.04 91 GLY B CA 1
ATOM 1884 C C . GLY B 1 111 ? 26.828 15.636 40.732 1.00 21.48 91 GLY B C 1
ATOM 1885 O O . GLY B 1 111 ? 26.544 16.309 39.733 1.00 22.07 91 GLY B O 1
ATOM 1886 N N . VAL B 1 112 ? 27.966 14.956 40.827 1.00 20.34 92 VAL B N 1
ATOM 1887 C CA . VAL B 1 112 ? 28.910 14.976 39.698 1.00 20.78 92 VAL B CA 1
ATOM 1888 C C . VAL B 1 112 ? 28.246 14.353 38.451 1.00 20.28 92 VAL B C 1
ATOM 1889 O O . VAL B 1 112 ? 28.228 14.976 37.380 1.00 22.25 92 VAL B O 1
ATOM 1893 N N . ALA B 1 113 ? 27.672 13.156 38.582 1.00 20.26 93 ALA B N 1
ATOM 1894 C CA . ALA B 1 113 ? 27.008 12.514 37.434 1.00 20.54 93 ALA B CA 1
ATOM 1895 C C . ALA B 1 113 ? 25.900 13.412 36.915 1.00 22.03 93 ALA B C 1
ATOM 1896 O O . ALA B 1 113 ? 25.705 13.576 35.704 1.00 21.00 93 ALA B O 1
ATOM 1898 N N . LYS B 1 114 ? 25.145 13.972 37.842 1.00 22.70 94 LYS B N 1
ATOM 1899 C CA . LYS B 1 114 ? 24.057 14.850 37.428 1.00 24.97 94 LYS B CA 1
ATOM 1900 C C . LYS B 1 114 ? 24.660 15.921 36.528 1.00 25.21 94 LYS B C 1
ATOM 1901 O O . LYS B 1 114 ? 24.122 16.220 35.463 1.00 25.46 94 LYS B O 1
ATOM 1907 N N . GLN B 1 115 ? 25.788 16.472 36.935 1.00 24.56 95 GLN B N 1
ATOM 1908 C CA . GLN B 1 115 ? 26.414 17.526 36.148 1.00 25.78 95 GLN B CA 1
ATOM 1909 C C . GLN B 1 115 ? 26.950 17.047 34.780 1.00 24.95 95 GLN B C 1
ATOM 1910 O O . GLN B 1 115 ? 26.933 17.778 33.791 1.00 21.51 95 GLN B O 1
ATOM 1916 N N . LEU B 1 116 ? 27.481 15.827 34.759 1.00 21.35 96 LEU B N 1
ATOM 1917 C CA . LEU B 1 116 ? 28.035 15.280 33.534 1.00 21.06 96 LEU B CA 1
ATOM 1918 C C . LEU B 1 116 ? 26.906 15.082 32.550 1.00 20.04 96 LEU B C 1
ATOM 1919 O O . LEU B 1 116 ? 27.026 15.444 31.371 1.00 18.92 96 LEU B O 1
ATOM 1924 N N . ILE B 1 117 ? 25.800 14.532 33.052 1.00 18.49 97 ILE B N 1
ATOM 1925 C CA . ILE B 1 117 ? 24.667 14.283 32.193 1.00 19.79 97 ILE B CA 1
ATOM 1926 C C . ILE B 1 117 ? 24.062 15.575 31.684 1.00 20.04 97 ILE B C 1
ATOM 1927 O O . ILE B 1 117 ? 23.652 15.631 30.539 1.00 21.07 97 ILE B O 1
ATOM 1932 N N . ALA B 1 118 ? 24.068 16.639 32.499 1.00 19.50 98 ALA B N 1
ATOM 1933 C CA . ALA B 1 118 ? 23.531 17.919 32.052 1.00 18.38 98 ALA B CA 1
ATOM 1934 C C . ALA B 1 118 ? 24.375 18.377 30.862 1.00 18.64 98 ALA B C 1
ATOM 1935 O O . ALA B 1 118 ? 23.840 18.891 29.845 1.00 20.11 98 ALA B O 1
ATOM 1937 N N . ALA B 1 119 ? 25.699 18.226 30.984 1.00 16.75 99 ALA B N 1
ATOM 1938 C CA . ALA B 1 119 ? 26.568 18.629 29.900 1.00 16.50 99 ALA B CA 1
ATOM 1939 C C . ALA B 1 119 ? 26.319 17.769 28.657 1.00 17.02 99 ALA B C 1
ATOM 1940 O O . ALA B 1 119 ? 26.257 18.314 27.537 1.00 18.28 99 ALA B O 1
ATOM 1942 N N . VAL B 1 120 ? 26.179 16.448 28.818 1.00 16.56 100 VAL B N 1
ATOM 1943 C CA . VAL B 1 120 ? 25.888 15.609 27.642 1.00 15.52 100 VAL B CA 1
ATOM 1944 C C . VAL B 1 120 ? 24.563 16.135 26.995 1.00 18.04 100 VAL B C 1
ATOM 1945 O O . VAL B 1 120 ? 24.466 16.329 25.752 1.00 16.73 100 VAL B O 1
ATOM 1949 N N . GLN B 1 121 ? 23.561 16.364 27.833 1.00 18.29 101 GLN B N 1
ATOM 1950 C CA . GLN B 1 121 ? 22.281 16.833 27.342 1.00 22.15 101 GLN B CA 1
ATOM 1951 C C . GLN B 1 121 ? 22.320 18.148 26.532 1.00 23.20 101 GLN B C 1
ATOM 1952 O O . GLN B 1 121 ? 21.613 18.295 25.523 1.00 21.75 101 GLN B O 1
ATOM 1958 N N . ARG B 1 122 ? 23.152 19.087 26.948 1.00 23.45 102 ARG B N 1
ATOM 1959 C CA . ARG B 1 122 ? 23.267 20.360 26.237 1.00 22.61 102 ARG B CA 1
ATOM 1960 C C . ARG B 1 122 ? 23.954 20.141 24.891 1.00 21.23 102 ARG B C 1
ATOM 1961 O O . ARG B 1 122 ? 23.556 20.731 23.840 1.00 17.99 102 ARG B O 1
ATOM 1969 N N . TRP B 1 123 ? 25.001 19.312 24.916 1.00 19.08 103 TRP B N 1
ATOM 1970 C CA . TRP B 1 123 ? 25.732 19.001 23.682 1.00 18.77 103 TRP B CA 1
ATOM 1971 C C . TRP B 1 123 ? 24.732 18.407 22.668 1.00 20.00 103 TRP B C 1
ATOM 1972 O O . TRP B 1 123 ? 24.673 18.842 21.505 1.00 20.42 103 TRP B O 1
ATOM 1983 N N . GLY B 1 124 ? 23.905 17.475 23.144 1.00 18.81 104 GLY B N 1
ATOM 1984 C CA . GLY B 1 124 ? 22.932 16.815 22.301 1.00 19.24 104 GLY B CA 1
ATOM 1985 C C . GLY B 1 124 ? 21.884 17.724 21.693 1.00 20.35 104 GLY B C 1
ATOM 1986 O O . GLY B 1 124 ? 21.524 17.576 20.555 1.00 21.16 104 GLY B O 1
ATOM 1987 N N . THR B 1 125 ? 21.347 18.606 22.514 1.00 20.47 105 THR B N 1
ATOM 1988 C CA . THR B 1 125 ? 20.372 19.589 22.119 1.00 20.81 105 THR B CA 1
ATOM 1989 C C . THR B 1 125 ? 20.996 20.495 21.051 1.00 20.50 105 THR B C 1
ATOM 1990 O O . THR B 1 125 ? 20.355 20.831 20.077 1.00 19.75 105 THR B O 1
ATOM 1994 N N . ASN B 1 126 ? 22.253 20.863 21.232 1.00 18.84 106 ASN B N 1
ATOM 1995 C CA . ASN B 1 126 ? 22.923 21.696 20.252 1.00 20.34 106 ASN B CA 1
ATOM 1996 C C . ASN B 1 126 ? 23.147 20.921 18.953 1.00 20.89 106 ASN B C 1
ATOM 1997 O O . ASN B 1 126 ? 23.412 21.503 17.893 1.00 19.82 106 ASN B O 1
ATOM 2002 N N . LYS B 1 127 ? 23.006 19.604 19.024 1.00 19.68 107 LYS B N 1
ATOM 2003 C CA . LYS B 1 127 ? 23.173 18.801 17.833 1.00 21.38 107 LYS B CA 1
ATOM 2004 C C . LYS B 1 127 ? 21.803 18.440 17.285 1.00 21.05 107 LYS B C 1
ATOM 2005 O O . LYS B 1 127 ? 21.684 17.578 16.427 1.00 22.88 107 LYS B O 1
ATOM 2011 N N . GLY B 1 128 ? 20.755 19.063 17.812 1.00 21.00 108 GLY B N 1
ATOM 2012 C CA . GLY B 1 128 ? 19.412 18.779 17.301 1.00 19.94 108 GLY B CA 1
ATOM 2013 C C . GLY B 1 128 ? 18.719 17.515 17.765 1.00 20.10 108 GLY B C 1
ATOM 2014 O O . GLY B 1 128 ? 17.787 17.064 17.101 1.00 18.40 108 GLY B O 1
ATOM 2015 N N . CYS B 1 129 ? 19.128 16.943 18.899 1.00 18.38 109 CYS B N 1
ATOM 2016 C CA . CYS B 1 129 ? 18.458 15.736 19.381 1.00 18.42 109 CYS B CA 1
ATOM 2017 C C . CYS B 1 129 ? 17.275 16.162 20.230 1.00 18.55 109 CYS B C 1
ATOM 2018 O O . CYS B 1 129 ? 17.422 17.026 21.073 1.00 17.65 109 CYS B O 1
ATOM 2021 N N . ARG B 1 130 ? 16.113 15.523 20.030 1.00 19.52 110 ARG B N 1
ATOM 2022 C CA . ARG B 1 130 ? 14.934 15.866 20.826 1.00 21.08 110 ARG B CA 1
ATOM 2023 C C . ARG B 1 130 ? 14.807 14.886 21.976 1.00 21.71 110 ARG B C 1
ATOM 2024 O O . ARG B 1 130 ? 14.008 15.082 22.887 1.00 23.64 110 ARG B O 1
ATOM 2032 N N . GLU B 1 131 ? 15.580 13.807 21.927 1.00 20.08 111 GLU B N 1
ATOM 2033 C CA . GLU B 1 131 ? 15.558 12.816 22.995 1.00 20.38 111 GLU B CA 1
ATOM 2034 C C . GLU B 1 131 ? 16.980 12.448 23.409 1.00 19.77 111 GLU B C 1
ATOM 2035 O O . GLU B 1 131 ? 17.885 12.445 22.583 1.00 18.05 111 GLU B O 1
ATOM 2041 N N . MET B 1 132 ? 17.125 12.078 24.684 1.00 18.36 112 MET B N 1
ATOM 2042 C CA . MET B 1 132 ? 18.382 11.618 25.231 1.00 17.38 112 MET B CA 1
ATOM 2043 C C . MET B 1 132 ? 18.057 10.223 25.734 1.00 16.93 112 MET B C 1
ATOM 2044 O O . MET B 1 132 ? 16.993 10.007 26.348 1.00 16.20 112 MET B O 1
ATOM 2049 N N . ALA B 1 133 ? 18.937 9.259 25.471 1.00 15.21 113 ALA B N 1
ATOM 2050 C CA . ALA B 1 133 ? 18.660 7.912 25.978 1.00 15.18 113 ALA B CA 1
ATOM 2051 C C . ALA B 1 133 ? 19.916 7.325 26.577 1.00 14.50 113 ALA B C 1
ATOM 2052 O O . ALA B 1 133 ? 21.041 7.840 26.364 1.00 13.54 113 ALA B O 1
ATOM 2054 N N . SER B 1 134 ? 19.727 6.210 27.273 1.00 14.58 114 SER B N 1
ATOM 2055 C CA . SER B 1 134 ? 20.833 5.511 27.913 1.00 14.85 114 SER B CA 1
ATOM 2056 C C . SER B 1 134 ? 20.359 4.060 28.108 1.00 15.07 114 SER B C 1
ATOM 2057 O O . SER B 1 134 ? 19.208 3.727 27.743 1.00 17.02 114 SER B O 1
ATOM 2060 N N . ASP B 1 135 ? 21.228 3.194 28.639 1.00 13.46 115 ASP B N 1
ATOM 2061 C CA . ASP B 1 135 ? 20.841 1.824 28.966 1.00 14.98 115 ASP B CA 1
ATOM 2062 C C . ASP B 1 135 ? 21.764 1.319 30.088 1.00 15.62 115 ASP B C 1
ATOM 2063 O O . ASP B 1 135 ? 22.845 1.877 30.344 1.00 15.06 115 ASP B O 1
ATOM 2068 N N . THR B 1 136 ? 21.310 0.301 30.794 1.00 16.07 116 THR B N 1
ATOM 2069 C CA . THR B 1 136 ? 22.106 -0.234 31.888 1.00 18.35 116 THR B CA 1
ATOM 2070 C C . THR B 1 136 ? 21.694 -1.673 32.157 1.00 19.35 116 THR B C 1
ATOM 2071 O O . THR B 1 136 ? 20.628 -2.149 31.683 1.00 19.97 116 THR B O 1
ATOM 2075 N N . SER B 1 137 ? 22.528 -2.380 32.911 1.00 19.62 117 SER B N 1
ATOM 2076 C CA . SER B 1 137 ? 22.221 -3.758 33.244 1.00 21.65 117 SER B CA 1
ATOM 2077 C C . SER B 1 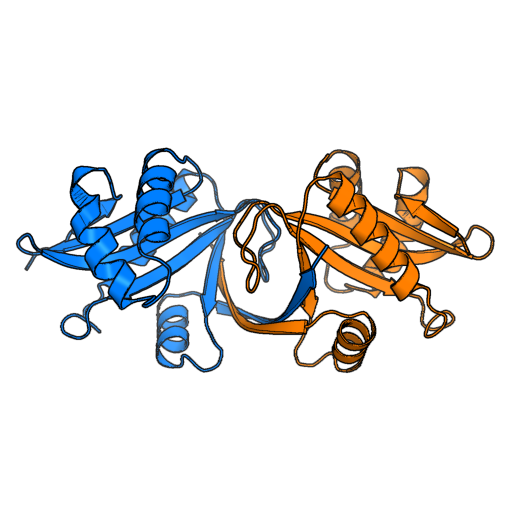137 ? 21.090 -3.884 34.288 1.00 21.26 117 SER B C 1
ATOM 2078 O O . SER B 1 137 ? 20.947 -3.070 35.194 1.00 20.06 117 SER B O 1
ATOM 2081 N N . PRO B 1 138 ? 20.263 -4.911 34.141 1.00 22.90 118 PRO B N 1
ATOM 2082 C CA . PRO B 1 138 ? 19.122 -5.224 35.017 1.00 24.31 118 PRO B CA 1
ATOM 2083 C C . PRO B 1 138 ? 19.690 -5.440 36.398 1.00 24.85 118 PRO B C 1
ATOM 2084 O O . PRO B 1 138 ? 19.014 -5.296 37.370 1.00 24.79 118 PRO B O 1
ATOM 2088 N N . GLU B 1 139 ? 20.973 -5.752 36.458 1.00 26.26 119 GLU B N 1
ATOM 2089 C CA . GLU B 1 139 ? 21.614 -5.995 37.732 1.00 29.31 119 GLU B CA 1
ATOM 2090 C C . GLU B 1 139 ? 22.146 -4.761 38.380 1.00 28.44 119 GLU B C 1
ATOM 2091 O O . GLU B 1 139 ? 22.452 -4.782 39.564 1.00 27.89 119 GLU B O 1
ATOM 2097 N N . ASN B 1 140 ? 22.247 -3.680 37.615 1.00 27.05 120 ASN B N 1
ATOM 2098 C CA . ASN B 1 140 ? 22.821 -2.456 38.137 1.00 25.67 120 ASN B CA 1
ATOM 2099 C C . ASN B 1 140 ? 21.767 -1.580 38.765 1.00 25.20 120 ASN B C 1
ATOM 2100 O O . ASN B 1 140 ? 21.283 -0.589 38.203 1.00 24.77 120 ASN B O 1
ATOM 2105 N N . THR B 1 141 ? 21.432 -1.971 39.982 1.00 26.04 121 THR B N 1
ATOM 2106 C CA . THR B 1 141 ? 20.452 -1.315 40.820 1.00 25.90 121 THR B CA 1
ATOM 2107 C C . THR B 1 141 ? 20.723 0.163 41.018 1.00 24.40 121 THR B C 1
ATOM 2108 O O . THR B 1 141 ? 19.830 1.009 40.825 1.00 24.23 121 THR B O 1
ATOM 2112 N N . ILE B 1 142 ? 21.964 0.477 41.391 1.00 22.81 122 ILE B N 1
ATOM 2113 C CA . ILE B 1 142 ? 22.356 1.865 41.617 1.00 21.83 122 ILE B CA 1
ATOM 2114 C C . ILE B 1 142 ? 22.161 2.684 40.334 1.00 20.94 122 ILE B C 1
ATOM 2115 O O . ILE B 1 142 ? 21.607 3.776 40.355 1.00 20.62 122 ILE B O 1
ATOM 2120 N N . SER B 1 143 ? 22.652 2.161 39.211 1.00 21.24 123 SER B N 1
ATOM 2121 C CA . SER B 1 143 ? 22.484 2.851 37.931 1.00 19.70 123 SER B CA 1
ATOM 2122 C C . SER B 1 143 ? 20.988 3.115 37.653 1.00 19.03 123 SER B C 1
ATOM 2123 O O . SER B 1 143 ? 20.574 4.197 37.229 1.00 18.55 123 SER B O 1
ATOM 2126 N N . GLN B 1 144 ? 20.165 2.113 37.894 1.00 19.66 124 GLN B N 1
ATOM 2127 C CA . GLN B 1 144 ? 18.761 2.308 37.664 1.00 22.33 124 GLN B CA 1
ATOM 2128 C C . GLN B 1 144 ? 18.219 3.465 38.481 1.00 22.06 124 GLN B C 1
ATOM 2129 O O . GLN B 1 144 ? 17.471 4.311 37.962 1.00 23.41 124 GLN B O 1
ATOM 2135 N N . LYS B 1 145 ? 18.597 3.547 39.756 1.00 24.25 125 LYS B N 1
ATOM 2136 C CA . LYS B 1 145 ? 18.085 4.657 40.616 1.00 24.77 125 LYS B CA 1
ATOM 2137 C C . LYS B 1 145 ? 18.562 5.991 40.115 1.00 23.28 125 LYS B C 1
ATOM 2138 O O . LYS B 1 145 ? 17.828 6.989 40.115 1.00 22.86 125 LYS B O 1
ATOM 2144 N N . VAL B 1 146 ? 19.827 6.019 39.715 1.00 23.08 126 VAL B N 1
ATOM 2145 C CA . VAL B 1 146 ? 20.424 7.248 39.198 1.00 22.71 126 VAL B CA 1
ATOM 2146 C C . VAL B 1 146 ? 19.621 7.735 37.987 1.00 22.68 126 VAL B C 1
ATOM 2147 O O . VAL B 1 146 ? 19.154 8.870 37.969 1.00 23.59 126 VAL B O 1
ATOM 2151 N N . HIS B 1 147 ? 19.426 6.877 36.994 1.00 23.25 127 HIS B N 1
ATOM 2152 C CA . HIS B 1 147 ? 18.629 7.275 35.831 1.00 24.14 127 HIS B CA 1
ATOM 2153 C C . HIS B 1 147 ? 17.270 7.826 36.176 1.00 24.49 127 HIS B C 1
ATOM 2154 O O . HIS B 1 147 ? 16.824 8.829 35.617 1.00 23.44 127 HIS B O 1
ATOM 2161 N N . GLN B 1 148 ? 16.605 7.141 37.092 1.00 26.97 128 GLN B N 1
ATOM 2162 C CA . GLN B 1 148 ? 15.289 7.566 37.545 1.00 30.37 128 GLN B CA 1
ATOM 2163 C C . GLN B 1 148 ? 15.395 8.920 38.231 1.00 29.92 128 GLN B C 1
ATOM 2164 O O . GLN B 1 148 ? 14.699 9.883 37.869 1.00 29.59 128 GLN B O 1
ATOM 2170 N N . ALA B 1 149 ? 16.301 9.006 39.193 1.00 29.75 129 ALA B N 1
ATOM 2171 C CA . ALA B 1 149 ? 16.468 10.265 39.922 1.00 29.81 129 ALA B CA 1
ATOM 2172 C C . ALA B 1 149 ? 16.735 11.416 38.964 1.00 29.40 129 ALA B C 1
ATOM 2173 O O . ALA B 1 149 ? 16.318 12.542 39.223 1.00 28.86 129 ALA B O 1
ATOM 2175 N N . LEU B 1 150 ? 17.411 11.148 37.841 1.00 28.58 130 LEU B N 1
ATOM 2176 C CA . LEU B 1 150 ? 17.694 12.235 36.898 1.00 26.51 130 LEU B CA 1
ATOM 2177 C C . LEU B 1 150 ? 16.628 12.479 35.835 1.00 25.94 130 LEU B C 1
ATOM 2178 O O . LEU B 1 150 ? 16.825 13.208 34.868 1.00 26.37 130 LEU B O 1
ATOM 2183 N N . GLY B 1 151 ? 15.477 11.867 35.990 1.00 26.40 131 GLY B N 1
ATOM 2184 C CA . GLY B 1 151 ? 14.434 12.183 35.032 1.00 26.62 131 GLY B CA 1
ATOM 2185 C C . GLY B 1 151 ? 14.249 11.247 33.869 1.00 26.28 131 GLY B C 1
ATOM 2186 O O . GLY B 1 151 ? 13.365 11.469 33.068 1.00 25.89 131 GLY B O 1
ATOM 2187 N N . PHE B 1 152 ? 15.043 10.182 33.785 1.00 26.52 132 PHE B N 1
ATOM 2188 C CA . PHE B 1 152 ? 14.862 9.251 32.682 1.00 26.85 132 PHE B CA 1
ATOM 2189 C C . PHE B 1 152 ? 13.736 8.313 33.031 1.00 26.51 132 PHE B C 1
ATOM 2190 O O . PHE B 1 152 ? 13.573 7.946 34.168 1.00 27.70 132 PHE B O 1
ATOM 2198 N N . GLU B 1 153 ? 12.997 7.892 32.027 1.00 27.16 133 GLU B N 1
ATOM 2199 C CA . GLU B 1 153 ? 11.930 6.927 32.207 1.00 27.07 133 GLU B CA 1
ATOM 2200 C C . GLU B 1 153 ? 12.387 5.622 31.520 1.00 24.85 133 GLU B C 1
ATOM 2201 O O . GLU B 1 153 ? 13.035 5.652 30.458 1.00 23.17 133 GLU B O 1
ATOM 2207 N N . GLU B 1 154 ? 12.052 4.485 32.122 1.00 22.92 134 GLU B N 1
ATOM 2208 C CA . GLU B 1 154 ? 12.367 3.196 31.565 1.00 22.73 134 GLU B CA 1
ATOM 2209 C C . GLU B 1 154 ? 11.504 2.963 30.332 1.00 23.07 134 GLU B C 1
ATOM 2210 O O . GLU B 1 154 ? 10.303 3.158 30.390 1.00 21.19 134 GLU B O 1
ATOM 2216 N N . THR B 1 155 ? 12.097 2.533 29.217 1.00 23.88 135 THR B N 1
ATOM 2217 C CA . THR B 1 155 ? 11.308 2.293 28.016 1.00 23.79 135 THR B CA 1
ATOM 2218 C C . THR B 1 155 ? 11.166 0.765 27.748 1.00 26.98 135 THR B C 1
ATOM 2219 O O . THR B 1 155 ? 10.098 0.205 27.923 1.00 31.30 135 THR B O 1
ATOM 2223 N N . GLU B 1 156 ? 12.214 0.056 27.349 1.00 25.86 136 GLU B N 1
ATOM 2224 C CA . GLU B 1 156 ? 12.058 -1.378 27.093 1.00 23.68 136 GLU B CA 1
ATOM 2225 C C . GLU B 1 156 ? 13.168 -2.121 27.734 1.00 22.52 136 GLU B C 1
ATOM 2226 O O . GLU B 1 156 ? 14.186 -1.547 28.035 1.00 22.81 136 GLU B O 1
ATOM 2232 N N . ARG B 1 157 ? 12.998 -3.427 27.870 1.00 21.47 137 ARG B N 1
ATOM 2233 C CA . ARG B 1 157 ? 14.090 -4.247 28.365 1.00 20.39 137 ARG B CA 1
ATOM 2234 C C . ARG B 1 157 ? 14.276 -5.267 27.228 1.00 19.14 137 ARG B C 1
ATOM 2235 O O . ARG B 1 157 ? 13.282 -5.827 26.732 1.00 17.90 137 ARG B O 1
ATOM 2243 N N . VAL B 1 158 ? 15.506 -5.506 26.806 1.00 13.92 138 VAL B N 1
ATOM 2244 C CA . VAL B 1 158 ? 15.710 -6.497 25.728 1.00 14.57 138 VAL B CA 1
ATOM 2245 C C . VAL B 1 158 ? 16.938 -7.304 25.965 1.00 13.27 138 VAL B C 1
ATOM 2246 O O . VAL B 1 158 ? 17.800 -6.927 26.751 1.00 14.71 138 VAL B O 1
ATOM 2250 N N . ILE B 1 159 ? 17.008 -8.401 25.213 1.00 14.80 139 ILE B N 1
ATOM 2251 C CA . ILE B 1 159 ? 18.128 -9.305 25.162 1.00 15.15 139 ILE B CA 1
ATOM 2252 C C . ILE B 1 159 ? 18.757 -9.044 23.794 1.00 15.01 139 ILE B C 1
ATOM 2253 O O . ILE B 1 159 ? 18.031 -8.978 22.785 1.00 15.95 139 ILE B O 1
ATOM 2258 N N . PHE B 1 160 ? 20.088 -8.926 23.746 1.00 13.60 140 PHE B N 1
ATOM 2259 C CA . PHE B 1 160 ? 20.768 -8.737 22.476 1.00 13.38 140 PHE B CA 1
ATOM 2260 C C . PHE B 1 160 ? 21.424 -10.032 22.092 1.00 13.25 140 PHE B C 1
ATOM 2261 O O . PHE B 1 160 ? 21.849 -10.791 22.982 1.00 14.27 140 PHE B O 1
ATOM 2269 N N . TYR B 1 161 ? 21.527 -10.265 20.771 1.00 12.36 141 TYR B N 1
ATOM 2270 C CA . TYR B 1 161 ? 22.166 -11.459 20.220 1.00 13.72 141 TYR B CA 1
ATOM 2271 C C . TYR B 1 161 ? 23.189 -11.042 19.184 1.00 15.47 141 TYR B C 1
ATOM 2272 O O . TYR B 1 161 ? 23.089 -9.953 18.569 1.00 16.57 141 TYR B O 1
ATOM 2281 N N . ARG B 1 162 ? 24.165 -11.903 18.968 1.00 13.68 142 ARG B N 1
ATOM 2282 C CA . ARG B 1 162 ? 25.190 -11.637 17.987 1.00 15.28 142 ARG B CA 1
ATOM 2283 C C . ARG B 1 162 ? 25.604 -12.899 17.259 1.00 15.45 142 ARG B C 1
ATOM 2284 O O . ARG B 1 162 ? 25.641 -13.965 17.854 1.00 14.03 142 ARG B O 1
ATOM 2292 N N . LYS B 1 163 ? 25.901 -12.783 15.981 1.00 14.29 143 LYS B N 1
ATOM 2293 C CA . LYS B 1 163 ? 26.395 -13.901 15.192 1.00 18.54 143 LYS B CA 1
ATOM 2294 C C . LYS B 1 163 ? 27.554 -13.346 14.320 1.00 21.05 143 LYS B C 1
ATOM 2295 O O . LYS B 1 163 ? 27.363 -12.376 13.564 1.00 19.85 143 LYS B O 1
ATOM 2301 N N . ARG B 1 164 ? 28.745 -13.952 14.398 1.00 23.71 144 ARG B N 1
ATOM 2302 C CA . ARG B 1 164 ? 29.857 -13.449 13.577 1.00 29.20 144 ARG B CA 1
ATOM 2303 C C . ARG B 1 164 ? 29.635 -13.842 12.142 1.00 31.39 144 ARG B C 1
ATOM 2304 O O . ARG B 1 164 ? 29.259 -1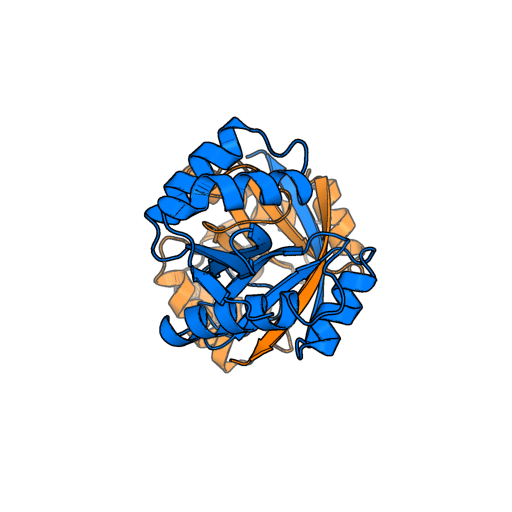4.973 11.858 1.00 32.52 144 ARG B O 1
ATOM 2312 N N . CYS B 1 165 ? 29.822 -12.899 11.227 1.00 33.13 145 CYS B N 1
ATOM 2313 C CA . CYS B 1 165 ? 29.623 -13.184 9.814 1.00 36.67 145 CYS B CA 1
ATOM 2314 C C . CYS B 1 165 ? 30.978 -13.598 9.315 1.00 39.57 145 CYS B C 1
ATOM 2315 O O . CYS B 1 165 ? 31.605 -12.726 8.674 1.00 41.35 145 CYS B O 1
#

Foldseek 3Di:
DDKDKAWDAVVCLVLVLVFVCVFPPPPDPVCSVVVSVCQNPDPFKIKIFIDDPHHTFWIWIKGFQQPDDPQDDDDREIETEDIDGHPVCPPVCRVVVNVVVSVVSVVVVPHPYYYYDDDPPPVVVVVVCVVNPHDDGDDDDDDDDDD/DDKAKDDPVCLVLVLVQVCVQPVPPPSVVSVVVRVVQNVDPFWIKMFDDDPRHTFKMWTWGQDADDDAQDDDPREIEGEDIDGHPVCPPPCRVVVRVVVSVVSNVVVVHPYYYYDDDPPCPVVVVVCVVNPHDDGDDDDDDDDDD

Nearest PDB structures (foldseek):
  2vbq-assembly1_A  TM=1.005E+00  e=1.313E-28  Salmonella enterica
  1s60-assembly1_A-2  TM=9.962E-01  e=1.606E-27  Salmonella enterica subsp. enterica serovar Enteritidis
  1s5k-assembly1_B  TM=9.855E-01  e=5.282E-23  Salmonella enterica subsp. enterica serovar Enteritidis
  4e8o-assembly1_A  TM=9.454E-01  e=1.458E-16  Acinetobacter baumannii
  4f0y-assembly1_B  TM=9.562E-01  e=5.613E-16  Acinetobacter haemolyticus

GO terms:
  GO:0042803 protein homodimerization activity (F, IDA)
  GO:0046677 response to antibiotic (P, IDA)
  GO:0006084 acetyl-CoA metabolic process (P, IDA)
  GO:0047663 aminoglycoside 6'-N-acetyltransferase activity (F, IDA)